Protein AF-A0A2V8YV73-F1 (afdb_monomer_lite)

Foldseek 3Di:
DEAAPQQKDKDKWKDQDQPPDFDPLAQANGDAARIWMKIWIAHNVNPDTLGIYTFAHHYHWTWAEWDAENQQKIKTKWKALHQPGDFDPEPAGFPHVVQAIWIKIFIAGNSNNDTPGIYTWAGRHHWTWHYWDADNQRKIKTKTKYQHQCTDDDPDPDPGDPDVVDIDIDIDIDHDPDDPPPPPPPDDDDDDD

pLDDT: mean 85.78, std 18.84, range [30.05, 98.81]

Sequence (193 aa):
MAVDSSGNAYVTGQTIASNFPTTSGAFQSTSGGYYDAFVTKLNAAGNGLVYSTYLGGSDYDSGYGIAVDSFGNAYVVGTTSSSNFPSKQPLKSCTGAAGGPDVFVSNLNAQGSALLYSTCLGGTDENQGRGIAVNSLGEAYVTGFTFAGDFPLVNPIETGHGGEPDSDAFVAKIARWRTTNQQAYRSGHSSHR

Radius of gyration: 17.97 Å; chains: 1; bounding box: 37×69×44 Å

Structure (mmCIF, N/CA/C/O backbone):
data_AF-A0A2V8YV73-F1
#
_entry.id   AF-A0A2V8YV73-F1
#
loop_
_atom_site.group_PDB
_atom_site.id
_atom_site.type_symbol
_atom_site.label_atom_id
_atom_site.label_alt_id
_atom_site.label_comp_id
_atom_site.label_asym_id
_atom_site.label_entity_id
_atom_site.label_seq_id
_atom_site.pdbx_PDB_ins_code
_atom_site.Cartn_x
_atom_site.Cartn_y
_atom_site.Cartn_z
_atom_site.occupancy
_atom_site.B_iso_or_equiv
_atom_site.auth_seq_id
_atom_site.auth_comp_id
_atom_site.auth_asym_id
_atom_site.auth_atom_id
_atom_site.pdbx_PDB_model_num
ATOM 1 N N . MET A 1 1 ? -10.948 -1.367 -1.776 1.00 94.69 1 MET A N 1
ATOM 2 C CA . MET A 1 1 ? -11.494 -1.338 -0.398 1.00 94.69 1 MET A CA 1
ATOM 3 C C . MET A 1 1 ? -11.670 -2.762 0.108 1.00 94.69 1 MET A C 1
ATOM 5 O O . MET A 1 1 ? -11.779 -3.655 -0.723 1.00 94.69 1 MET A O 1
ATOM 9 N N . ALA A 1 2 ? -11.719 -2.960 1.425 1.00 98.12 2 ALA A N 1
ATOM 10 C CA . ALA A 1 2 ? -11.987 -4.240 2.089 1.00 98.12 2 ALA A CA 1
ATOM 11 C C . ALA A 1 2 ? -12.885 -4.036 3.324 1.00 98.12 2 ALA A C 1
ATOM 13 O O . ALA A 1 2 ? -13.068 -2.901 3.759 1.00 98.12 2 ALA A O 1
ATOM 14 N N . VAL A 1 3 ? -13.442 -5.111 3.889 1.00 98.31 3 VAL A N 1
ATOM 15 C CA . VAL A 1 3 ? -14.301 -5.067 5.088 1.00 98.31 3 VAL A CA 1
ATOM 16 C C . VAL A 1 3 ? -13.905 -6.201 6.038 1.00 98.31 3 VAL A C 1
AT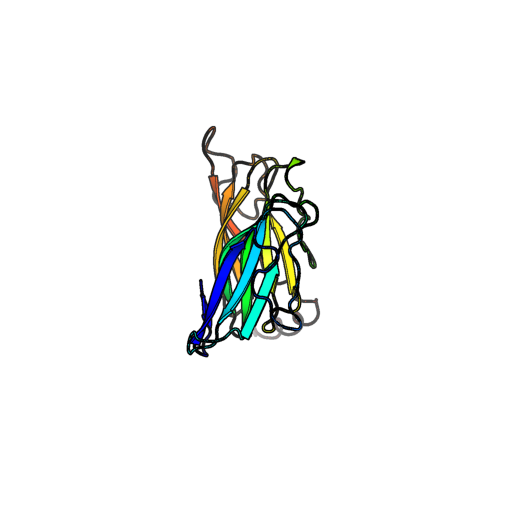OM 18 O O . VAL A 1 3 ? -13.691 -7.322 5.581 1.00 98.31 3 VAL A O 1
ATOM 21 N N . ASP A 1 4 ? -13.776 -5.914 7.339 1.00 97.94 4 ASP A N 1
ATOM 22 C CA . ASP A 1 4 ? -13.490 -6.933 8.363 1.00 97.94 4 ASP A CA 1
ATOM 23 C C . ASP A 1 4 ? -14.763 -7.637 8.878 1.00 97.94 4 ASP A C 1
ATOM 25 O O . ASP A 1 4 ? -15.889 -7.246 8.574 1.00 97.94 4 ASP A O 1
ATOM 29 N N . SER A 1 5 ? -14.604 -8.690 9.687 1.00 96.94 5 SER A N 1
ATOM 30 C CA . SER A 1 5 ? -15.735 -9.450 10.252 1.00 96.94 5 SER A CA 1
ATOM 31 C C . SER A 1 5 ? -16.614 -8.646 11.216 1.00 96.94 5 SER A C 1
ATOM 33 O O . SER A 1 5 ? -17.722 -9.074 11.530 1.00 96.94 5 SER A O 1
ATOM 35 N N . SER A 1 6 ? -16.124 -7.505 11.701 1.00 97.88 6 SER A N 1
ATOM 36 C CA . SER A 1 6 ? -16.873 -6.575 12.549 1.00 97.88 6 SER A CA 1
ATOM 37 C C . SER A 1 6 ? -17.604 -5.508 11.726 1.00 97.88 6 SER A C 1
ATOM 39 O O . SER A 1 6 ? -18.244 -4.632 12.302 1.00 97.88 6 SER A O 1
ATOM 41 N N . GLY A 1 7 ? -17.512 -5.565 10.393 1.00 98.25 7 GLY A N 1
ATOM 42 C CA . GLY A 1 7 ? -18.149 -4.634 9.467 1.00 98.25 7 GLY A CA 1
ATOM 43 C C . GLY A 1 7 ? -17.378 -3.333 9.244 1.00 98.25 7 GLY A C 1
ATOM 44 O O . GLY A 1 7 ? -17.887 -2.450 8.561 1.00 98.25 7 GLY A O 1
ATOM 45 N N . ASN A 1 8 ? -16.167 -3.179 9.787 1.00 98.75 8 ASN A N 1
ATOM 46 C CA . ASN A 1 8 ? -15.375 -1.971 9.562 1.00 98.75 8 ASN A CA 1
ATOM 47 C C . ASN A 1 8 ? -14.805 -1.971 8.142 1.00 98.75 8 ASN A C 1
ATOM 49 O O . ASN A 1 8 ? -14.223 -2.967 7.703 1.00 98.75 8 ASN A O 1
ATOM 53 N N . ALA A 1 9 ? -14.920 -0.842 7.446 1.00 98.69 9 ALA A N 1
ATOM 54 C CA . ALA A 1 9 ? -14.416 -0.692 6.086 1.00 98.69 9 ALA A CA 1
ATOM 55 C C . ALA A 1 9 ? -12.978 -0.163 6.079 1.00 98.69 9 ALA A C 1
ATOM 57 O O . ALA A 1 9 ? -12.639 0.756 6.817 1.00 98.69 9 ALA A O 1
ATOM 58 N N . TYR A 1 10 ? -12.150 -0.714 5.200 1.00 98.81 10 TYR A N 1
ATOM 59 C CA . TYR A 1 10 ? -10.764 -0.326 4.978 1.00 98.81 10 TYR A CA 1
ATOM 60 C C . TYR A 1 10 ? -10.612 0.235 3.565 1.00 98.81 10 TYR A C 1
ATOM 62 O O . TYR A 1 10 ? -10.970 -0.412 2.572 1.00 98.81 10 TYR A O 1
ATOM 70 N N . VAL A 1 11 ? -10.068 1.442 3.464 1.00 98.69 11 VAL A N 1
ATOM 71 C CA . VAL A 1 11 ? -9.917 2.186 2.213 1.00 98.69 11 VAL A CA 1
ATOM 72 C C . VAL A 1 11 ? -8.471 2.634 2.066 1.00 98.69 11 VAL A C 1
ATOM 74 O O . VAL A 1 11 ? -7.830 3.031 3.036 1.00 98.69 11 VAL A O 1
ATOM 77 N N . THR A 1 12 ? -7.975 2.560 0.836 1.00 98.75 12 THR A N 1
ATOM 78 C CA . THR A 1 12 ? -6.703 3.148 0.432 1.00 98.75 12 THR A CA 1
ATOM 79 C C . THR A 1 12 ? -6.908 3.962 -0.838 1.00 98.75 12 THR A C 1
ATOM 81 O O . THR A 1 12 ? -7.936 3.823 -1.509 1.00 98.75 12 THR A O 1
ATOM 84 N N . GLY A 1 13 ? -5.947 4.819 -1.136 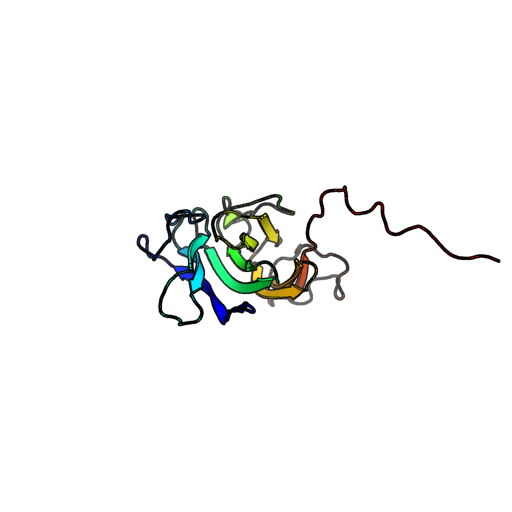1.00 98.38 13 GLY A N 1
ATOM 85 C CA . GLY A 1 13 ? -5.934 5.721 -2.273 1.00 98.38 13 GLY A CA 1
ATOM 86 C C . GLY A 1 13 ? -4.681 6.580 -2.203 1.00 98.38 13 GLY A C 1
ATOM 87 O O . GLY A 1 13 ? -3.707 6.189 -1.562 1.00 98.38 13 GLY A O 1
ATOM 88 N N . GLN A 1 14 ? -4.736 7.760 -2.812 1.00 97.94 14 GLN A N 1
ATOM 89 C CA . GLN A 1 14 ? -3.692 8.780 -2.731 1.00 97.94 14 GLN A CA 1
ATOM 90 C C . GLN A 1 14 ? -4.286 10.123 -2.307 1.00 97.94 14 GLN A C 1
ATOM 92 O O . GLN A 1 14 ? -5.467 10.388 -2.548 1.00 97.94 14 GLN A O 1
ATOM 97 N N . THR A 1 15 ? -3.470 10.984 -1.713 1.00 98.00 15 THR A N 1
ATOM 98 C CA . THR A 1 15 ? -3.848 12.348 -1.344 1.00 98.00 15 THR A CA 1
ATOM 99 C C . THR A 1 15 ? -2.670 13.304 -1.513 1.00 98.00 15 THR A C 1
ATOM 101 O O . THR A 1 15 ? -1.536 12.953 -1.211 1.00 98.00 15 THR A O 1
ATOM 104 N N . ILE A 1 16 ? -2.957 14.526 -1.969 1.00 96.69 16 ILE A N 1
ATOM 105 C CA . ILE A 1 16 ? -2.015 15.666 -1.967 1.00 96.69 16 ILE A CA 1
ATOM 106 C C . ILE A 1 16 ? -2.235 16.596 -0.770 1.00 96.69 16 ILE A C 1
ATOM 108 O O . ILE A 1 16 ? -1.519 17.575 -0.578 1.00 96.69 16 ILE A O 1
ATOM 112 N N . ALA A 1 17 ? -3.311 16.367 -0.015 1.00 96.00 17 ALA A N 1
ATOM 113 C CA . ALA A 1 17 ? -3.711 17.252 1.062 1.00 96.00 17 ALA A CA 1
ATOM 114 C C . ALA A 1 17 ? -2.784 17.047 2.259 1.00 96.00 17 ALA A C 1
ATOM 116 O O . ALA A 1 17 ? -2.738 15.948 2.801 1.00 96.00 17 ALA A O 1
ATOM 117 N N . SER A 1 18 ? -2.121 18.111 2.713 1.00 91.62 18 SER A N 1
ATOM 118 C CA . SER A 1 18 ? -1.309 18.108 3.941 1.00 91.62 18 SER A CA 1
ATOM 119 C C . SER A 1 18 ? -2.152 18.047 5.222 1.00 91.62 18 SER A C 1
ATOM 121 O O . SER A 1 18 ? -1.638 17.787 6.308 1.00 91.62 18 SER A O 1
ATOM 123 N N . ASN A 1 19 ? -3.461 18.271 5.098 1.00 93.12 19 ASN A N 1
ATOM 124 C CA . ASN A 1 19 ? -4.454 18.220 6.166 1.00 93.12 19 ASN A CA 1
ATOM 125 C C . ASN A 1 19 ? -5.461 17.069 5.982 1.00 93.12 19 ASN A C 1
ATOM 127 O O . ASN A 1 19 ? -6.597 17.169 6.454 1.00 93.12 19 ASN A O 1
ATOM 131 N N . PHE A 1 20 ? -5.078 15.994 5.286 1.00 97.00 20 PHE A N 1
ATOM 132 C CA . PHE A 1 20 ? -5.890 14.780 5.227 1.00 97.00 20 PHE A CA 1
ATOM 133 C C . PHE A 1 20 ? -6.207 14.283 6.652 1.00 97.00 20 PHE A C 1
ATOM 135 O O . PHE A 1 20 ? -5.329 14.329 7.519 1.00 97.00 20 PHE A O 1
ATOM 142 N N . PRO A 1 21 ? -7.437 13.811 6.935 1.00 97.69 21 PRO A N 1
ATOM 143 C CA . PRO A 1 21 ? -7.797 13.360 8.273 1.00 97.69 21 PRO A CA 1
ATOM 144 C C . PRO A 1 21 ? -6.908 12.206 8.749 1.00 97.69 21 PRO A C 1
ATOM 146 O O . PRO A 1 21 ? -6.925 11.117 8.173 1.00 97.69 21 PRO A O 1
ATOM 149 N N . THR A 1 22 ? -6.185 12.424 9.845 1.00 98.12 22 THR A N 1
ATOM 150 C CA . THR A 1 22 ? -5.426 11.392 10.564 1.00 98.12 22 THR A CA 1
ATOM 151 C C . THR A 1 22 ? -5.950 11.224 11.983 1.00 98.12 22 THR A C 1
ATOM 153 O O . THR A 1 22 ? -6.541 12.141 12.555 1.00 98.12 22 THR A O 1
ATOM 156 N N . THR A 1 23 ? -5.710 10.066 12.588 1.00 98.31 23 THR A N 1
ATOM 157 C CA . THR A 1 23 ? -6.066 9.798 13.990 1.00 98.31 23 THR A CA 1
ATOM 158 C C . THR A 1 23 ? -4.862 9.900 14.921 1.00 98.31 23 THR A C 1
ATOM 160 O O . THR A 1 23 ? -3.714 9.793 14.493 1.00 98.31 23 THR A O 1
ATOM 163 N N . SER A 1 24 ? -5.111 10.072 16.223 1.00 97.94 24 SER A N 1
ATOM 164 C CA . SER A 1 24 ? -4.045 9.992 17.230 1.00 97.94 24 SER A CA 1
ATOM 165 C C . SER A 1 24 ? -3.354 8.626 17.171 1.00 97.94 24 SER A C 1
ATOM 167 O O . SER A 1 24 ? -4.026 7.598 17.079 1.00 97.94 24 SER A O 1
ATOM 169 N N . GLY A 1 25 ? -2.020 8.616 17.201 1.00 97.06 25 GLY A N 1
ATOM 170 C CA . GLY A 1 25 ? -1.222 7.392 17.084 1.00 97.06 25 GLY A CA 1
ATOM 171 C C . GLY A 1 25 ? -1.142 6.803 15.672 1.00 97.06 25 GLY A C 1
ATOM 172 O O . GLY A 1 25 ? -0.697 5.666 15.538 1.00 97.06 25 GLY A O 1
ATOM 173 N N . ALA A 1 26 ? -1.564 7.540 14.637 1.00 98.31 26 ALA A N 1
ATOM 174 C CA . ALA A 1 26 ? -1.360 7.151 13.243 1.00 98.31 26 ALA A CA 1
ATOM 175 C C . ALA A 1 26 ? 0.123 6.886 12.940 1.00 98.31 26 ALA A C 1
ATOM 177 O O . ALA A 1 26 ? 1.000 7.569 13.470 1.00 98.31 26 ALA A O 1
ATOM 178 N N . PHE A 1 27 ? 0.387 5.919 12.059 1.00 98.56 27 PHE A N 1
ATOM 179 C CA . PHE A 1 27 ? 1.738 5.571 11.621 1.00 98.56 27 PHE A CA 1
ATOM 180 C C . PHE A 1 27 ? 2.493 6.776 11.035 1.00 98.56 27 PHE A C 1
ATOM 182 O O . PHE A 1 27 ? 3.642 7.025 11.395 1.00 98.56 27 PHE A O 1
ATOM 189 N N . GLN A 1 28 ? 1.827 7.547 10.177 1.00 98.44 28 GLN A N 1
ATOM 190 C CA . GLN A 1 28 ? 2.284 8.838 9.674 1.00 98.44 28 GLN A CA 1
ATOM 191 C C . GLN A 1 28 ? 1.143 9.849 9.811 1.00 98.44 28 GLN A C 1
ATOM 193 O O . GLN A 1 28 ? 0.070 9.690 9.224 1.00 98.44 28 GLN A O 1
ATOM 198 N N . SER A 1 29 ? 1.375 10.897 10.605 1.00 97.38 29 SER A N 1
ATOM 199 C CA . SER A 1 29 ? 0.413 11.984 10.839 1.00 97.38 29 SER A CA 1
ATOM 200 C C . SER A 1 29 ? 0.579 13.171 9.885 1.00 97.38 29 SER A C 1
ATOM 202 O O . SER A 1 29 ? -0.231 14.091 9.897 1.00 97.38 29 SER A O 1
ATOM 204 N N . THR A 1 30 ? 1.642 13.177 9.086 1.00 96.75 30 THR A N 1
ATOM 205 C CA . THR A 1 30 ? 1.962 14.213 8.097 1.00 96.75 30 THR A CA 1
ATOM 206 C C . THR A 1 30 ? 2.352 13.538 6.794 1.00 96.75 30 THR A C 1
ATOM 208 O O . THR A 1 30 ? 2.992 12.485 6.843 1.00 96.75 30 THR A O 1
ATOM 211 N N . SER A 1 31 ? 2.009 14.149 5.660 1.00 96.38 31 SER A N 1
ATOM 212 C CA . SER A 1 31 ? 2.452 13.664 4.353 1.00 96.38 31 SER A CA 1
ATOM 213 C C . SER A 1 31 ? 3.977 13.735 4.228 1.00 96.38 31 SER A C 1
ATOM 215 O O . SER A 1 31 ? 4.604 14.667 4.744 1.00 96.38 31 SER A O 1
ATOM 217 N N . GLY A 1 32 ? 4.570 12.748 3.564 1.00 93.00 32 GLY A N 1
ATOM 218 C CA . GLY A 1 32 ? 5.998 12.667 3.286 1.00 93.00 32 GLY A CA 1
ATOM 219 C C . GLY A 1 32 ? 6.409 13.381 1.998 1.00 93.00 32 GLY A C 1
ATOM 220 O O . GLY A 1 32 ? 7.536 13.879 1.937 1.00 93.00 32 GLY A O 1
ATOM 221 N N . GLY A 1 33 ? 5.514 13.451 1.004 1.00 93.31 33 GLY A N 1
ATOM 222 C CA . GLY A 1 33 ? 5.843 13.874 -0.359 1.00 93.31 33 GLY A CA 1
ATOM 223 C C . GLY A 1 33 ? 4.728 14.640 -1.075 1.00 93.31 33 GLY A C 1
ATOM 224 O O . GLY A 1 33 ? 3.875 15.275 -0.450 1.00 93.31 33 GLY A O 1
ATOM 225 N N . TYR A 1 34 ? 4.773 14.628 -2.413 1.00 93.44 34 TYR A N 1
ATOM 226 C CA . TYR A 1 34 ? 3.791 15.315 -3.266 1.00 93.44 34 TYR A CA 1
ATOM 227 C C . TYR A 1 34 ? 2.425 14.626 -3.247 1.00 93.44 34 TYR A C 1
ATOM 229 O O . TYR A 1 34 ? 1.394 15.299 -3.214 1.00 93.44 34 TYR A O 1
ATOM 237 N N . TYR A 1 35 ? 2.434 13.295 -3.295 1.00 95.31 35 TYR A N 1
ATOM 238 C CA . TYR A 1 35 ? 1.263 12.440 -3.177 1.00 95.31 35 TYR A CA 1
ATOM 239 C C . TYR A 1 35 ? 1.628 11.328 -2.215 1.00 95.31 35 TYR A C 1
ATOM 241 O O . TYR A 1 35 ? 2.572 10.597 -2.477 1.00 95.31 35 TYR A O 1
ATOM 249 N N . ASP A 1 36 ? 0.850 11.165 -1.158 1.00 98.19 36 ASP A N 1
ATOM 250 C CA . ASP A 1 36 ? 1.014 10.035 -0.257 1.00 98.19 36 ASP A CA 1
ATOM 251 C C . ASP A 1 36 ? -0.142 9.067 -0.454 1.00 98.19 36 ASP A C 1
ATOM 253 O O . ASP A 1 36 ? -1.304 9.483 -0.596 1.00 98.19 36 ASP A O 1
ATOM 257 N N . ALA A 1 37 ? 0.144 7.767 -0.365 1.00 98.56 37 ALA A N 1
ATOM 258 C CA . ALA A 1 37 ? -0.931 6.819 -0.170 1.00 98.56 37 ALA A CA 1
ATOM 259 C C . ALA A 1 37 ? -1.570 7.077 1.202 1.00 98.56 37 ALA A C 1
ATOM 261 O O . ALA A 1 37 ? -0.942 7.605 2.120 1.00 98.56 37 ALA A O 1
ATOM 262 N N . PHE A 1 38 ? -2.828 6.692 1.375 1.00 98.75 38 PHE A N 1
ATOM 263 C CA . PHE A 1 38 ? -3.453 6.697 2.698 1.00 98.75 38 PHE A CA 1
ATOM 264 C C . PHE A 1 38 ? -4.046 5.337 3.029 1.00 98.75 38 PHE A C 1
ATOM 266 O O . PHE A 1 38 ? -4.362 4.538 2.144 1.00 98.75 38 PHE A O 1
ATOM 273 N N . VAL A 1 39 ? -4.232 5.085 4.322 1.00 98.81 39 VAL A N 1
ATOM 274 C CA . VAL A 1 39 ? -4.976 3.933 4.829 1.00 98.81 39 VAL A CA 1
ATOM 275 C C . VAL A 1 39 ? -5.964 4.420 5.871 1.00 98.81 39 VAL A C 1
ATOM 277 O O . VAL A 1 39 ? -5.577 4.948 6.913 1.00 98.81 39 VAL A O 1
ATOM 280 N N . THR A 1 40 ? -7.246 4.208 5.604 1.00 98.81 40 THR A N 1
ATOM 281 C CA . THR A 1 40 ? -8.335 4.606 6.491 1.00 98.81 40 THR A CA 1
ATOM 282 C C . THR A 1 40 ? -9.165 3.390 6.865 1.00 98.81 40 THR A C 1
ATOM 284 O O . THR A 1 40 ? -9.623 2.657 5.989 1.00 98.81 40 THR A O 1
ATOM 287 N N . LYS A 1 41 ? -9.403 3.211 8.165 1.00 98.75 41 LYS A N 1
ATOM 288 C CA . LYS A 1 41 ? -10.393 2.280 8.702 1.00 98.75 41 LYS A CA 1
ATOM 289 C C . LYS A 1 41 ? -11.590 3.069 9.227 1.00 98.75 41 LYS A C 1
ATOM 291 O O . LYS A 1 41 ? -11.452 3.839 10.175 1.00 98.75 41 LYS A O 1
ATOM 296 N N . LEU A 1 42 ? -12.759 2.863 8.636 1.00 98.81 42 LEU A N 1
ATOM 297 C CA . LEU A 1 42 ? -14.043 3.410 9.075 1.00 98.81 42 LEU A CA 1
ATOM 298 C C . LEU A 1 42 ? -14.750 2.416 9.992 1.00 98.81 42 LEU A C 1
ATOM 300 O O . LEU A 1 42 ? -14.658 1.206 9.787 1.00 98.81 42 LEU A O 1
ATOM 304 N N . ASN A 1 43 ? -15.478 2.921 10.985 1.00 98.56 43 ASN A N 1
ATOM 305 C CA . ASN A 1 43 ? -16.325 2.081 11.825 1.00 98.56 43 ASN A CA 1
ATOM 306 C C . ASN A 1 43 ? -17.462 1.445 11.000 1.00 98.56 43 ASN A C 1
ATOM 308 O O . ASN A 1 43 ? -17.792 1.915 9.912 1.00 98.56 43 ASN A O 1
ATOM 312 N N . ALA A 1 44 ? -18.090 0.392 11.524 1.00 98.31 44 ALA A N 1
ATOM 313 C CA . ALA A 1 44 ? -19.171 -0.314 10.824 1.00 98.31 44 ALA A CA 1
ATOM 314 C C . ALA A 1 44 ? -20.393 0.562 10.483 1.00 98.31 4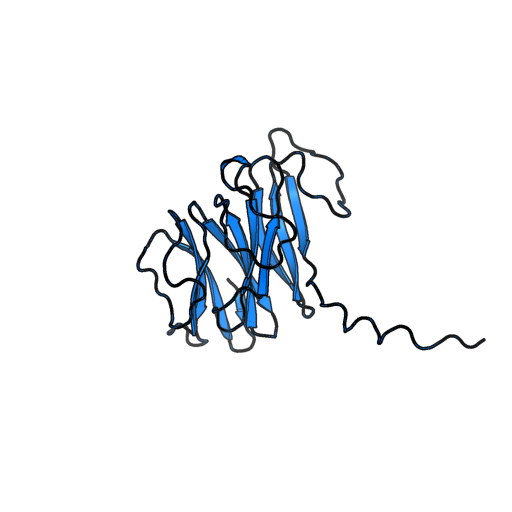4 ALA A C 1
ATOM 316 O O . ALA A 1 44 ? -21.127 0.269 9.544 1.00 98.31 44 ALA A O 1
ATOM 317 N N . ALA A 1 45 ? -20.603 1.653 11.223 1.00 98.31 45 ALA A N 1
ATOM 318 C CA . ALA A 1 45 ? -21.653 2.626 10.934 1.00 98.31 45 ALA A CA 1
ATOM 319 C C . ALA A 1 45 ? -21.289 3.595 9.789 1.00 98.31 45 ALA A C 1
ATOM 321 O O . ALA A 1 45 ? -22.137 4.373 9.360 1.00 98.31 45 ALA A O 1
ATOM 322 N N . GLY A 1 46 ? -20.036 3.590 9.318 1.00 97.06 46 GLY A N 1
ATOM 323 C CA . GLY A 1 46 ? -19.531 4.474 8.267 1.00 97.06 46 GLY A CA 1
ATOM 324 C C . GLY A 1 46 ? -19.447 5.952 8.659 1.00 97.06 46 GLY A C 1
ATOM 325 O O . GLY A 1 46 ? -19.255 6.797 7.791 1.00 97.06 46 GLY A O 1
ATOM 326 N N . ASN A 1 47 ? -19.599 6.288 9.943 1.00 97.50 47 ASN A N 1
ATOM 327 C CA . ASN A 1 47 ? -19.722 7.669 10.423 1.00 97.50 47 ASN A CA 1
ATOM 328 C C . ASN A 1 47 ? -18.534 8.145 11.273 1.00 97.50 47 ASN A C 1
ATOM 330 O O . ASN A 1 47 ? -18.562 9.256 11.801 1.00 97.50 47 ASN A O 1
ATOM 334 N N . GLY A 1 48 ? -17.495 7.322 11.418 1.00 97.88 48 GLY A N 1
ATOM 335 C CA . GLY A 1 48 ? -16.315 7.667 12.201 1.00 97.88 48 GLY A CA 1
ATOM 336 C C . GLY A 1 48 ? -15.074 6.890 11.786 1.00 97.88 48 GLY A C 1
ATOM 337 O O . GLY A 1 48 ? -15.157 5.745 11.337 1.00 97.88 48 GLY A O 1
ATOM 338 N N . LEU A 1 49 ? -13.915 7.521 11.961 1.00 98.50 49 LEU A N 1
ATOM 339 C CA . LEU A 1 49 ? -12.611 6.895 11.767 1.00 98.50 49 LEU A CA 1
ATOM 340 C C . LEU A 1 49 ? -12.285 6.021 12.982 1.00 98.50 49 LEU A C 1
ATOM 342 O O . LEU A 1 49 ? -12.297 6.500 14.114 1.00 98.50 49 LEU A O 1
ATOM 346 N N . VAL A 1 50 ? -11.961 4.753 12.740 1.00 98.56 50 VAL A N 1
ATOM 347 C CA . VAL A 1 50 ? -11.265 3.907 13.720 1.00 98.56 50 VAL A CA 1
ATOM 348 C C . VAL A 1 50 ? -9.783 4.269 13.715 1.00 98.56 50 VAL A C 1
ATOM 350 O O . VAL A 1 50 ? -9.209 4.511 14.771 1.00 98.56 50 VAL A O 1
ATOM 353 N N . TYR A 1 51 ? -9.183 4.356 12.524 1.00 98.75 51 TYR A N 1
ATOM 354 C CA . TYR A 1 51 ? -7.881 4.986 12.319 1.00 98.75 51 TYR A CA 1
ATOM 355 C C . TYR A 1 51 ? -7.780 5.590 10.914 1.00 98.75 51 TYR A C 1
ATOM 357 O O . TYR A 1 51 ? -8.495 5.183 9.995 1.00 98.75 51 TYR A O 1
ATOM 365 N N . SER A 1 52 ? -6.870 6.544 10.733 1.00 98.75 52 SER A N 1
ATOM 366 C CA . SER A 1 52 ? -6.481 7.057 9.419 1.00 98.75 52 SER A CA 1
ATOM 367 C C . SER A 1 52 ? -5.037 7.552 9.446 1.00 98.75 52 SER A C 1
ATOM 369 O O . SER A 1 52 ? -4.632 8.202 10.412 1.00 98.75 52 SER A O 1
ATOM 371 N N . THR A 1 53 ? -4.265 7.220 8.414 1.00 98.81 53 THR A N 1
ATOM 372 C CA . THR A 1 53 ? -2.826 7.503 8.322 1.00 98.81 53 THR A CA 1
ATOM 373 C C . THR A 1 53 ? -2.407 7.753 6.880 1.00 98.81 53 THR A C 1
ATOM 375 O O . THR A 1 53 ? -2.977 7.158 5.960 1.00 98.81 53 THR A O 1
ATOM 378 N N . TYR A 1 54 ? -1.373 8.572 6.698 1.00 98.81 54 TYR A N 1
ATOM 379 C CA . TYR A 1 54 ? -0.594 8.565 5.462 1.00 98.81 54 TYR A CA 1
ATOM 380 C C . TYR A 1 54 ? 0.278 7.302 5.387 1.00 98.81 54 TYR A C 1
ATOM 382 O O . TYR A 1 54 ? 0.479 6.600 6.389 1.00 98.81 54 TYR A O 1
ATOM 390 N N . LEU A 1 55 ? 0.746 7.004 4.182 1.00 98.62 55 LEU A N 1
ATOM 391 C CA . LEU A 1 55 ? 1.699 5.960 3.850 1.00 98.62 55 LEU A CA 1
ATOM 392 C C . LEU A 1 55 ? 2.491 6.409 2.612 1.00 98.62 55 LEU A C 1
ATOM 394 O O . LEU A 1 55 ? 2.070 6.174 1.482 1.00 98.62 55 LEU A O 1
ATOM 398 N N . GLY A 1 56 ? 3.629 7.058 2.824 1.00 98.00 56 GLY A N 1
ATOM 399 C CA . GLY A 1 56 ? 4.435 7.604 1.733 1.00 98.00 56 GLY A CA 1
ATOM 400 C C . GLY A 1 56 ? 5.833 8.039 2.163 1.00 98.00 56 GLY A C 1
ATOM 401 O O . GLY A 1 56 ? 6.139 8.144 3.357 1.00 98.00 56 GLY A O 1
ATOM 402 N N . GLY A 1 57 ? 6.698 8.209 1.168 1.00 97.50 57 GLY A N 1
ATOM 403 C CA . GLY A 1 57 ? 8.024 8.8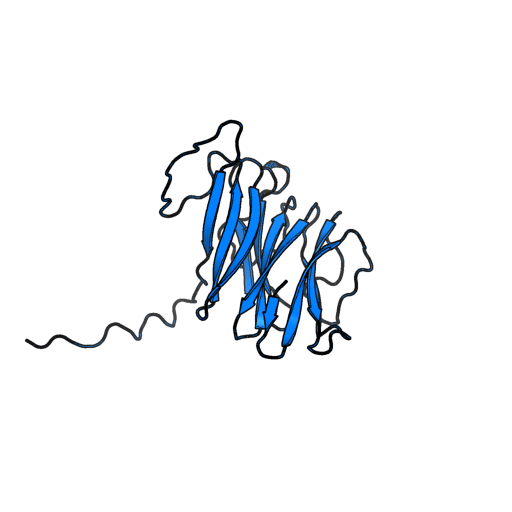07 1.256 1.00 97.50 57 GLY A CA 1
ATOM 404 C C . GLY A 1 57 ? 8.025 10.213 0.656 1.00 97.50 57 GLY A C 1
ATOM 405 O O . GLY A 1 57 ? 7.046 10.929 0.773 1.00 97.50 57 GLY A O 1
ATOM 406 N N . SER A 1 58 ? 9.140 10.649 0.072 1.00 96.19 58 SER A N 1
ATOM 407 C CA . SER A 1 58 ? 9.346 12.037 -0.368 1.00 96.19 58 SER A CA 1
ATOM 408 C C . SER A 1 58 ? 8.750 12.396 -1.731 1.00 96.19 58 SER A C 1
ATOM 410 O O . SER A 1 58 ? 8.847 13.555 -2.131 1.00 96.19 58 SER A O 1
ATOM 412 N N . ASP A 1 59 ? 8.209 11.431 -2.468 1.00 96.19 59 ASP A N 1
ATOM 413 C CA . ASP A 1 59 ? 7.773 11.591 -3.858 1.00 96.19 59 ASP A CA 1
ATOM 414 C C . ASP A 1 59 ? 6.327 11.088 -4.065 1.00 96.19 59 ASP A C 1
ATOM 416 O O . ASP A 1 59 ? 5.521 11.165 -3.142 1.00 96.19 59 ASP A O 1
ATOM 420 N N . TYR A 1 60 ? 5.953 10.660 -5.275 1.00 96.81 60 TYR A N 1
ATOM 421 C CA . TYR A 1 60 ? 4.615 10.139 -5.580 1.00 96.81 60 TYR A CA 1
ATOM 422 C C . TYR A 1 60 ? 4.398 8.720 -5.035 1.00 96.81 60 TYR A C 1
ATOM 424 O O . TYR A 1 60 ? 5.076 7.781 -5.449 1.00 96.81 60 TYR A O 1
ATOM 432 N N . ASP A 1 61 ? 3.388 8.551 -4.184 1.00 97.94 61 ASP A N 1
ATOM 433 C CA . ASP A 1 61 ? 2.967 7.273 -3.616 1.00 97.94 61 ASP A CA 1
ATOM 434 C C . ASP A 1 61 ? 1.448 7.088 -3.728 1.00 97.94 61 ASP A C 1
ATOM 436 O O . ASP A 1 61 ? 0.652 7.942 -3.329 1.00 97.94 61 ASP A O 1
ATOM 440 N N . SER A 1 62 ? 1.026 5.939 -4.257 1.00 98.19 62 SER A N 1
ATOM 441 C CA . SER A 1 62 ? -0.381 5.675 -4.578 1.00 98.19 62 SER A CA 1
ATOM 442 C C . SER A 1 62 ? -0.803 4.289 -4.121 1.00 98.19 62 SER A C 1
ATOM 444 O O . SER A 1 62 ? -0.298 3.293 -4.629 1.00 98.19 62 SER A O 1
ATOM 446 N N . GLY A 1 63 ? -1.772 4.202 -3.206 1.00 98.44 63 GLY A N 1
ATOM 447 C CA . GLY A 1 63 ? -2.404 2.937 -2.828 1.00 98.44 63 GLY A CA 1
ATOM 448 C C . GLY A 1 63 ? -3.512 2.547 -3.808 1.00 98.44 63 GLY A C 1
ATOM 449 O O . GLY A 1 63 ? -4.427 3.334 -4.049 1.00 98.44 63 GLY A O 1
ATOM 450 N N . TYR A 1 64 ? -3.464 1.327 -4.350 1.00 98.44 64 TYR A N 1
ATOM 451 C CA . TYR A 1 64 ? -4.438 0.839 -5.340 1.00 98.44 64 TYR A CA 1
ATOM 452 C C . TYR A 1 64 ? -5.271 -0.346 -4.844 1.00 98.44 64 TYR A C 1
ATOM 454 O O . TYR A 1 64 ? -6.462 -0.436 -5.146 1.00 98.44 64 TYR A O 1
ATOM 462 N N . GLY A 1 65 ? -4.677 -1.235 -4.047 1.00 98.56 65 GLY A N 1
ATOM 463 C CA . GLY A 1 65 ? -5.350 -2.411 -3.503 1.00 98.56 65 GLY A CA 1
ATOM 464 C C . GLY A 1 65 ? -5.209 -2.486 -1.990 1.00 98.56 65 GLY A C 1
ATOM 465 O O . GLY A 1 65 ? -4.173 -2.132 -1.434 1.00 98.56 65 GLY A O 1
ATOM 466 N N . ILE A 1 66 ? -6.254 -2.968 -1.318 1.00 98.81 66 ILE A N 1
ATOM 467 C CA . ILE A 1 66 ? -6.231 -3.212 0.125 1.00 98.81 66 ILE A CA 1
ATOM 468 C C . ILE A 1 66 ? -6.980 -4.498 0.470 1.00 98.81 66 ILE A C 1
ATOM 470 O O . ILE A 1 66 ? -8.080 -4.722 -0.035 1.00 98.81 66 ILE A O 1
ATOM 474 N N . ALA A 1 67 ? -6.395 -5.307 1.348 1.00 98.56 67 ALA A N 1
ATOM 475 C CA . ALA A 1 67 ? -6.992 -6.491 1.954 1.00 98.56 67 ALA A CA 1
ATOM 476 C C . ALA A 1 67 ? -6.800 -6.456 3.478 1.00 98.56 67 ALA A C 1
ATOM 478 O O . ALA A 1 67 ? -5.949 -5.728 3.987 1.00 98.56 67 ALA A O 1
ATOM 479 N N . VAL A 1 68 ? -7.590 -7.234 4.216 1.00 98.31 68 VAL A N 1
ATOM 480 C CA . VAL A 1 68 ? -7.540 -7.284 5.684 1.00 98.31 68 VAL A CA 1
ATOM 481 C C . VAL A 1 68 ? -7.512 -8.732 6.162 1.00 98.31 68 VAL A C 1
ATOM 483 O O . VAL A 1 68 ? -8.213 -9.579 5.609 1.00 98.31 68 VAL A O 1
ATOM 486 N N . ASP A 1 69 ? -6.677 -9.029 7.160 1.00 96.75 69 ASP A N 1
ATOM 487 C CA . ASP A 1 69 ? -6.619 -10.360 7.773 1.00 96.75 69 ASP A CA 1
ATOM 488 C C . ASP A 1 69 ? -7.583 -10.505 8.966 1.00 96.75 69 ASP A C 1
ATOM 490 O O . ASP A 1 69 ? -8.204 -9.547 9.427 1.00 96.75 69 ASP A O 1
ATOM 494 N N . SER A 1 70 ? -7.695 -11.719 9.513 1.00 95.56 70 SER A N 1
ATOM 495 C CA . SER A 1 70 ? -8.559 -12.005 10.670 1.00 95.56 70 SER A CA 1
ATOM 496 C C . SER A 1 70 ? -8.126 -11.318 11.971 1.00 95.56 70 SER A C 1
ATOM 498 O O . SER A 1 70 ? -8.875 -11.335 12.943 1.00 95.56 70 SER A O 1
ATOM 500 N N . PHE A 1 71 ? -6.920 -10.747 12.019 1.00 95.38 71 PHE A N 1
ATOM 501 C CA . PHE A 1 71 ? -6.431 -9.959 13.150 1.00 95.38 71 PHE A CA 1
ATOM 502 C C . PHE A 1 71 ? -6.709 -8.459 12.964 1.00 95.38 71 PHE A C 1
ATOM 504 O O . PHE A 1 71 ? -6.409 -7.671 13.857 1.00 95.38 71 PHE A O 1
ATOM 511 N N . GLY A 1 72 ? -7.288 -8.061 11.826 1.00 97.00 72 GLY A N 1
ATOM 512 C CA . GLY A 1 72 ? -7.585 -6.675 11.484 1.00 97.00 72 GLY A CA 1
ATOM 513 C C . GLY A 1 72 ? -6.399 -5.905 10.904 1.00 97.00 72 GLY A C 1
ATOM 514 O O . GLY A 1 72 ? -6.500 -4.684 10.774 1.00 97.00 72 GLY A O 1
ATOM 515 N N . ASN A 1 73 ? -5.296 -6.577 10.560 1.00 97.69 73 ASN A N 1
ATOM 516 C CA . ASN A 1 73 ? -4.146 -5.937 9.926 1.00 97.69 73 ASN A CA 1
ATOM 517 C C . ASN A 1 73 ? -4.459 -5.616 8.462 1.00 97.69 73 ASN A C 1
ATOM 519 O O . ASN A 1 73 ? -5.035 -6.445 7.752 1.00 97.69 73 ASN A O 1
ATOM 523 N N . ALA A 1 74 ? -4.060 -4.428 8.012 1.00 98.44 74 ALA A N 1
ATOM 524 C CA . ALA A 1 74 ? -4.326 -3.948 6.663 1.00 98.44 74 ALA A CA 1
ATOM 525 C C . ALA A 1 74 ? -3.123 -4.182 5.750 1.00 98.44 74 ALA A C 1
ATOM 527 O O . ALA A 1 74 ? -2.029 -3.688 6.010 1.00 98.44 74 ALA A O 1
ATOM 528 N N . TYR A 1 75 ? -3.356 -4.886 4.651 1.00 98.44 75 TYR A N 1
ATOM 529 C CA . TYR A 1 75 ? -2.388 -5.158 3.601 1.00 98.44 75 TYR A CA 1
ATOM 530 C C . TYR A 1 75 ? -2.675 -4.250 2.419 1.00 98.44 75 TYR A C 1
ATOM 532 O O . TYR A 1 75 ? -3.751 -4.339 1.837 1.00 98.44 75 TYR A O 1
ATOM 540 N N . VAL A 1 76 ? -1.726 -3.398 2.062 1.00 98.62 76 VAL A N 1
ATOM 541 C CA . VAL A 1 76 ? -1.867 -2.393 1.012 1.00 98.62 76 VAL A CA 1
ATOM 542 C C . VAL A 1 76 ? -0.857 -2.680 -0.079 1.00 98.62 76 VAL A C 1
ATOM 544 O O . VAL A 1 76 ? 0.318 -2.901 0.212 1.00 98.62 76 VAL A O 1
ATOM 547 N N . VAL A 1 77 ? -1.323 -2.660 -1.321 1.00 98.19 77 VAL A N 1
ATOM 548 C CA . VAL A 1 77 ? -0.471 -2.640 -2.505 1.00 98.19 77 VAL A CA 1
ATOM 549 C C . VAL A 1 77 ? -0.658 -1.322 -3.237 1.00 98.19 77 VAL A C 1
ATOM 551 O O . VAL A 1 77 ? -1.774 -0.796 -3.334 1.00 98.19 77 VAL A O 1
ATOM 554 N N . GLY A 1 78 ? 0.433 -0.818 -3.788 1.00 97.94 78 GLY A N 1
ATOM 555 C CA . GLY A 1 78 ? 0.410 0.361 -4.622 1.00 97.94 78 GLY A CA 1
ATOM 556 C C . GLY A 1 78 ? 1.696 0.548 -5.400 1.00 97.94 78 GLY A C 1
ATOM 557 O O . GLY A 1 78 ? 2.476 -0.391 -5.559 1.00 97.94 78 GLY A O 1
ATOM 558 N N . THR A 1 79 ? 1.905 1.773 -5.857 1.00 96.69 79 THR A N 1
ATOM 559 C CA . THR A 1 79 ? 3.116 2.200 -6.553 1.00 96.69 79 THR A CA 1
ATOM 560 C C . THR A 1 79 ? 3.802 3.302 -5.758 1.00 96.69 79 THR A C 1
ATOM 562 O O . THR A 1 79 ? 3.125 4.126 -5.143 1.00 96.69 79 THR A O 1
ATOM 565 N N . THR A 1 80 ? 5.133 3.297 -5.758 1.00 96.94 80 THR A N 1
ATOM 566 C CA . THR A 1 80 ? 5.968 4.305 -5.108 1.00 96.94 80 THR A CA 1
ATOM 567 C C . THR A 1 80 ? 7.076 4.784 -6.039 1.00 96.94 80 THR A C 1
ATOM 569 O O . THR A 1 80 ? 7.829 3.993 -6.604 1.00 96.94 80 THR A O 1
ATOM 572 N N . SER A 1 81 ? 7.199 6.099 -6.179 1.00 95.94 81 SER A N 1
ATOM 573 C CA . SER A 1 81 ? 8.368 6.771 -6.754 1.00 95.94 81 SER A CA 1
ATOM 574 C C . SER A 1 81 ? 9.361 7.217 -5.672 1.00 95.94 81 SER A C 1
ATOM 576 O O . SER A 1 81 ? 10.415 7.770 -5.983 1.00 95.94 81 SER A O 1
ATOM 578 N N . SER A 1 82 ? 9.070 6.936 -4.402 1.00 96.25 82 SER A N 1
ATOM 579 C CA . SER A 1 82 ? 9.864 7.343 -3.247 1.00 96.25 82 SER A CA 1
ATOM 580 C C . SER A 1 82 ? 10.984 6.341 -2.941 1.00 96.25 82 SER A C 1
ATOM 582 O O . SER A 1 82 ? 10.743 5.213 -2.514 1.00 96.25 82 SER A O 1
ATOM 584 N N . SER A 1 83 ? 12.246 6.766 -3.047 1.00 93.88 83 SER A N 1
ATOM 585 C CA . SER A 1 83 ? 13.399 5.944 -2.623 1.00 93.88 83 SER A CA 1
ATOM 586 C C . SER A 1 83 ? 13.476 5.751 -1.101 1.00 93.88 83 SER A C 1
ATOM 588 O O . SER A 1 83 ? 14.107 4.819 -0.604 1.00 93.88 83 SER A O 1
ATOM 590 N N . ASN A 1 84 ? 12.806 6.619 -0.342 1.00 95.44 84 ASN A N 1
ATOM 591 C CA . ASN A 1 84 ? 12.675 6.566 1.111 1.00 95.44 84 ASN A CA 1
ATOM 592 C C . ASN A 1 84 ? 11.284 6.084 1.568 1.00 95.44 84 ASN A C 1
ATOM 594 O O . ASN A 1 84 ? 10.884 6.392 2.694 1.00 95.44 84 ASN A O 1
ATOM 598 N N . PHE A 1 85 ? 10.541 5.361 0.720 1.00 97.38 85 PHE A N 1
ATOM 599 C CA . PHE A 1 85 ? 9.238 4.814 1.099 1.00 97.38 85 PHE A CA 1
ATOM 600 C C . PHE A 1 85 ? 9.332 4.009 2.415 1.00 97.38 85 PHE A C 1
ATOM 602 O O . PHE A 1 85 ? 10.298 3.254 2.606 1.00 97.38 85 PHE A O 1
ATOM 609 N N . PRO A 1 86 ? 8.356 4.132 3.338 1.00 97.31 86 PRO A N 1
ATOM 610 C CA . PRO A 1 86 ? 8.396 3.452 4.626 1.00 97.31 86 PRO A CA 1
ATOM 611 C C . PRO A 1 86 ? 8.593 1.939 4.494 1.00 97.31 86 PRO A C 1
ATOM 613 O O . PRO A 1 86 ? 7.732 1.233 3.972 1.00 97.31 86 PRO A O 1
ATOM 616 N N . SER A 1 87 ? 9.708 1.418 5.013 1.00 93.06 87 SER A N 1
ATOM 617 C CA . SER A 1 87 ? 10.065 -0.003 4.921 1.00 93.06 87 SER A CA 1
ATOM 618 C C . SER A 1 87 ? 10.164 -0.670 6.295 1.00 93.06 87 SER A C 1
ATOM 620 O O . SER A 1 87 ? 10.497 -0.051 7.309 1.00 93.06 87 SER A O 1
ATOM 622 N N . LYS A 1 88 ? 9.858 -1.971 6.345 1.00 93.88 88 LYS A N 1
ATOM 623 C CA . LYS A 1 88 ? 9.996 -2.790 7.554 1.00 93.88 88 LYS A CA 1
ATOM 624 C C . LYS A 1 88 ? 10.284 -4.229 7.159 1.00 93.88 88 LYS A C 1
ATOM 626 O O . LYS A 1 88 ? 9.403 -4.908 6.647 1.00 93.88 88 LYS A O 1
ATOM 631 N N . GLN A 1 89 ? 11.502 -4.690 7.454 1.00 88.38 89 GLN A N 1
ATOM 632 C CA . GLN A 1 89 ? 11.985 -6.022 7.058 1.00 88.38 89 GLN A CA 1
ATOM 633 C C . GLN A 1 89 ? 11.773 -6.304 5.551 1.00 88.38 89 GLN A C 1
ATOM 635 O O . GLN A 1 89 ? 11.183 -7.330 5.210 1.00 88.38 89 GLN A O 1
ATOM 640 N N . PRO A 1 90 ? 12.198 -5.391 4.654 1.00 86.44 90 PRO A N 1
ATOM 641 C CA . PRO A 1 90 ? 11.920 -5.518 3.227 1.00 86.44 90 PRO A CA 1
ATOM 642 C C . PRO A 1 90 ? 12.662 -6.707 2.602 1.00 86.44 90 PRO A C 1
ATOM 644 O O . PRO A 1 90 ? 13.768 -7.048 3.022 1.00 86.44 90 PRO A O 1
ATOM 647 N N . LEU A 1 91 ? 12.074 -7.295 1.556 1.00 82.31 91 LEU A N 1
ATOM 648 C CA . LEU A 1 91 ? 12.781 -8.202 0.640 1.00 82.31 91 LEU A CA 1
ATOM 649 C C . LEU A 1 91 ? 13.688 -7.410 -0.312 1.00 82.31 91 LEU A C 1
ATOM 651 O O . LEU A 1 91 ? 14.802 -7.834 -0.600 1.00 82.31 91 LEU A O 1
ATOM 655 N N . LYS A 1 92 ? 13.205 -6.248 -0.766 1.00 84.75 92 LYS A N 1
ATOM 656 C CA . LYS A 1 92 ? 13.916 -5.278 -1.605 1.00 84.75 92 LYS A CA 1
ATOM 657 C C . LYS A 1 92 ? 13.560 -3.870 -1.123 1.00 84.75 92 LYS A C 1
ATOM 659 O O . LYS A 1 92 ? 12.394 -3.584 -0.832 1.00 84.75 92 LYS A O 1
ATOM 664 N N . SER A 1 93 ? 14.562 -2.999 -1.033 1.00 87.06 93 SER A N 1
ATOM 665 C CA . SER A 1 93 ? 14.346 -1.564 -0.827 1.00 87.06 93 SER A CA 1
ATOM 666 C C . SER A 1 93 ? 13.774 -0.918 -2.088 1.00 87.06 93 SER A C 1
ATOM 668 O O . SER A 1 93 ? 14.045 -1.369 -3.199 1.00 87.06 93 SER A O 1
ATOM 670 N N . CYS A 1 94 ? 13.009 0.151 -1.918 1.00 88.75 94 CYS A N 1
ATOM 671 C CA . CYS A 1 94 ? 12.472 0.917 -3.036 1.00 88.75 94 CYS A CA 1
ATOM 672 C C . CYS A 1 94 ? 13.602 1.715 -3.694 1.00 88.75 94 CYS A C 1
ATOM 674 O O . CYS A 1 94 ? 14.397 2.362 -3.011 1.00 88.75 94 CYS A O 1
ATOM 676 N N . THR A 1 95 ? 13.698 1.636 -5.014 1.00 86.31 95 THR A N 1
ATOM 677 C CA . THR A 1 95 ? 14.653 2.399 -5.819 1.00 86.31 95 THR A CA 1
ATOM 678 C C . THR A 1 95 ? 14.142 3.805 -6.124 1.00 86.31 95 THR A C 1
ATOM 680 O O . THR A 1 95 ? 14.946 4.729 -6.264 1.00 86.31 95 THR A O 1
ATOM 683 N N . GLY A 1 96 ? 12.819 3.993 -6.133 1.00 81.81 96 GLY A N 1
ATOM 684 C CA . GLY A 1 96 ? 12.177 5.273 -6.427 1.00 81.81 96 GLY A CA 1
ATOM 685 C C . GLY A 1 96 ? 12.340 5.705 -7.888 1.00 81.81 96 GLY A C 1
ATOM 686 O O . GLY A 1 96 ? 12.736 4.915 -8.738 1.00 81.81 96 GLY A O 1
ATOM 687 N N . ALA A 1 97 ? 12.070 6.980 -8.185 1.00 76.44 97 ALA A N 1
ATOM 688 C CA . ALA A 1 97 ? 11.971 7.502 -9.555 1.00 76.44 97 ALA A CA 1
ATOM 689 C C . ALA A 1 97 ? 13.187 7.214 -10.463 1.00 76.44 97 ALA A C 1
ATOM 691 O O . ALA A 1 97 ? 13.024 7.084 -11.672 1.00 76.44 97 ALA A O 1
ATOM 692 N N . ALA A 1 98 ? 14.394 7.077 -9.902 1.00 73.06 98 ALA A N 1
ATOM 693 C CA . ALA A 1 98 ? 15.610 6.788 -10.667 1.00 73.06 98 ALA A CA 1
ATOM 694 C C . ALA A 1 98 ? 15.626 5.388 -11.314 1.00 73.06 98 ALA A C 1
ATOM 696 O O . ALA A 1 98 ? 16.361 5.186 -12.276 1.00 73.06 98 ALA A O 1
ATOM 697 N N . GLY A 1 99 ? 14.844 4.438 -10.788 1.00 70.88 99 GLY A N 1
ATOM 698 C CA . GLY A 1 99 ? 14.694 3.084 -11.332 1.00 70.88 99 GLY A CA 1
ATOM 699 C C . GLY A 1 99 ? 13.341 2.826 -11.997 1.00 70.88 99 GLY A C 1
ATOM 700 O O . GLY A 1 99 ? 13.084 1.693 -12.380 1.00 70.88 99 GLY A O 1
ATOM 701 N N . GLY A 1 100 ? 12.491 3.851 -12.121 1.00 83.62 100 GLY A N 1
ATOM 702 C CA . GLY A 1 100 ? 11.061 3.689 -12.381 1.00 83.62 100 GLY A CA 1
ATOM 703 C C . GLY A 1 100 ? 10.269 3.426 -11.087 1.00 83.62 100 GLY A C 1
ATOM 704 O O . GLY A 1 100 ? 10.836 2.954 -10.100 1.00 83.62 100 GLY A O 1
ATOM 705 N N . PRO A 1 101 ? 8.968 3.773 -11.032 1.00 89.69 101 PRO A N 1
ATOM 706 C CA . PRO A 1 101 ? 8.153 3.490 -9.855 1.00 89.69 101 PRO A CA 1
ATOM 707 C C . PRO A 1 101 ? 8.152 1.994 -9.491 1.00 89.69 101 PRO A C 1
ATOM 709 O O . PRO A 1 101 ? 7.943 1.139 -10.351 1.00 89.69 101 PRO A O 1
ATOM 712 N N . ASP A 1 102 ? 8.358 1.674 -8.214 1.00 92.81 102 ASP A N 1
ATOM 713 C CA . ASP A 1 102 ? 8.276 0.308 -7.690 1.00 92.81 102 ASP A CA 1
ATOM 714 C C . ASP A 1 102 ? 6.846 -0.015 -7.240 1.00 92.81 102 ASP A C 1
ATOM 716 O O . ASP A 1 102 ? 6.083 0.863 -6.830 1.00 92.81 102 ASP A O 1
ATOM 720 N N . VAL A 1 103 ? 6.504 -1.302 -7.188 1.00 94.81 103 VAL A N 1
ATOM 721 C CA . VAL A 1 103 ? 5.347 -1.767 -6.416 1.00 94.81 103 VAL A CA 1
ATOM 722 C C . VAL A 1 103 ? 5.719 -1.788 -4.942 1.00 94.81 103 VAL A C 1
ATOM 724 O O . VAL A 1 103 ? 6.680 -2.458 -4.579 1.00 94.81 103 VAL A O 1
ATOM 727 N N . PHE A 1 104 ? 4.934 -1.159 -4.068 1.00 96.19 104 PHE A N 1
ATOM 728 C CA . PHE A 1 104 ? 5.064 -1.387 -2.627 1.00 96.19 104 PHE A CA 1
ATOM 729 C C . PHE A 1 104 ? 4.024 -2.390 -2.131 1.00 96.19 104 PHE A C 1
ATOM 731 O O . PHE A 1 104 ? 2.898 -2.450 -2.631 1.00 96.19 104 PHE A O 1
ATOM 738 N N . VAL A 1 105 ? 4.388 -3.148 -1.095 1.00 96.56 105 VAL A N 1
ATOM 739 C CA . VAL A 1 105 ? 3.461 -3.985 -0.329 1.00 96.56 105 VAL A CA 1
ATOM 740 C C . VAL A 1 105 ? 3.693 -3.759 1.157 1.00 96.56 105 VAL A C 1
ATOM 742 O O . VAL A 1 105 ? 4.725 -4.159 1.694 1.00 96.56 105 VAL A O 1
ATOM 745 N N . SER A 1 106 ? 2.706 -3.159 1.819 1.00 97.31 106 SER A N 1
ATOM 746 C CA . SER A 1 106 ? 2.760 -2.763 3.229 1.00 97.31 106 SER A CA 1
ATOM 747 C C . SER A 1 106 ? 1.705 -3.492 4.049 1.00 97.31 106 SER A C 1
ATOM 749 O O . SER A 1 106 ? 0.556 -3.601 3.638 1.00 97.31 106 SER A O 1
ATOM 751 N N . ASN A 1 107 ? 2.075 -3.956 5.237 1.00 97.12 107 ASN A N 1
ATOM 752 C CA . ASN A 1 107 ? 1.177 -4.544 6.224 1.00 97.12 107 ASN A CA 1
ATOM 753 C C . ASN A 1 107 ? 1.186 -3.674 7.486 1.00 97.12 107 ASN A C 1
ATOM 755 O O . ASN A 1 107 ? 2.182 -3.654 8.214 1.00 97.12 107 ASN A O 1
ATOM 759 N N . LEU A 1 108 ? 0.088 -2.965 7.742 1.00 98.44 108 LEU A N 1
ATOM 760 C CA . LEU A 1 108 ? -0.119 -2.168 8.947 1.00 98.44 108 LEU A CA 1
ATOM 761 C C . LEU A 1 108 ? -0.816 -2.999 10.021 1.00 98.44 108 LEU A C 1
ATOM 763 O O . LEU A 1 108 ? -1.735 -3.767 9.732 1.00 98.44 108 LEU A O 1
ATOM 767 N N . ASN A 1 109 ? -0.420 -2.795 11.278 1.00 98.06 109 ASN A N 1
ATOM 768 C CA . ASN A 1 109 ? -1.123 -3.384 12.412 1.00 98.06 109 ASN A CA 1
ATOM 769 C C . ASN A 1 109 ? -2.591 -2.914 12.485 1.00 98.06 109 ASN A C 1
ATOM 771 O O . ASN A 1 109 ? -2.976 -1.901 11.900 1.00 98.06 109 ASN A O 1
ATOM 775 N N . ALA A 1 110 ? -3.416 -3.630 13.248 1.00 97.94 110 ALA A N 1
ATOM 776 C CA . ALA A 1 110 ? -4.847 -3.338 13.374 1.00 97.94 110 ALA A CA 1
ATOM 777 C C . ALA A 1 110 ? -5.184 -1.935 13.921 1.00 97.94 110 ALA A C 1
ATOM 779 O O . ALA A 1 110 ? -6.308 -1.462 13.749 1.00 97.94 110 ALA A O 1
ATOM 780 N N . GLN A 1 111 ? -4.228 -1.279 14.585 1.00 98.44 111 GLN A N 1
ATOM 781 C CA . GLN A 1 111 ? -4.354 0.085 15.101 1.00 98.44 111 GLN A CA 1
ATOM 782 C C . GLN A 1 111 ? -3.947 1.157 14.076 1.00 98.44 111 GLN A C 1
ATOM 784 O O . GLN A 1 111 ? -4.130 2.339 14.349 1.00 98.44 111 GLN A O 1
ATOM 789 N N . GLY A 1 112 ? -3.375 0.776 12.928 1.00 98.38 112 GLY A N 1
ATOM 790 C CA . GLY A 1 112 ? -2.845 1.712 11.935 1.00 98.38 112 GLY A CA 1
ATOM 791 C C . GLY A 1 112 ? -1.635 2.519 12.420 1.00 98.38 112 GLY A C 1
ATOM 792 O O . GLY A 1 112 ? -1.354 3.579 11.866 1.00 98.38 112 GLY A O 1
ATOM 793 N N . SER A 1 113 ? -0.940 2.049 13.460 1.00 98.50 113 SER A N 1
ATOM 794 C CA . SER A 1 113 ? 0.131 2.776 14.156 1.00 98.50 113 SER A CA 1
ATOM 795 C C . SER A 1 113 ? 1.541 2.297 13.816 1.00 98.50 113 SER A C 1
ATOM 797 O O . SER A 1 113 ? 2.516 2.986 14.109 1.00 98.50 113 SER A O 1
ATOM 799 N N . ALA A 1 114 ? 1.680 1.116 13.210 1.00 98.31 114 ALA A N 1
ATOM 800 C CA . ALA A 1 114 ? 2.981 0.564 12.853 1.00 98.31 114 ALA A CA 1
ATOM 801 C C . ALA A 1 114 ? 2.911 -0.362 11.639 1.00 98.31 114 ALA A C 1
ATOM 803 O O . ALA A 1 114 ? 1.952 -1.119 11.471 1.00 98.31 114 ALA A O 1
ATOM 804 N N . LEU A 1 115 ? 3.991 -0.371 10.855 1.00 97.50 115 LEU A N 1
ATOM 805 C CA . LEU A 1 115 ? 4.252 -1.412 9.869 1.00 97.50 115 LEU A CA 1
ATOM 806 C C . LEU A 1 115 ? 4.722 -2.689 10.570 1.00 97.50 115 LEU A C 1
ATOM 808 O O . LEU A 1 115 ? 5.705 -2.690 11.316 1.00 97.50 115 LEU A O 1
ATOM 812 N N . LEU A 1 116 ? 4.034 -3.790 10.287 1.00 95.38 116 LEU A N 1
ATOM 813 C CA . LEU A 1 116 ? 4.479 -5.145 10.602 1.00 95.38 116 LEU A CA 1
ATOM 814 C C . LEU A 1 116 ? 5.443 -5.662 9.530 1.00 95.38 116 LEU A C 1
ATOM 816 O O . LEU A 1 116 ? 6.356 -6.422 9.837 1.00 95.38 116 LEU A O 1
ATOM 820 N N . TYR A 1 117 ? 5.235 -5.235 8.286 1.00 93.31 117 TYR A N 1
ATOM 821 C CA . TYR A 1 117 ? 6.065 -5.554 7.131 1.00 93.31 117 TYR A CA 1
ATOM 822 C C . TYR A 1 117 ? 5.876 -4.475 6.063 1.00 93.31 117 TYR A C 1
ATOM 824 O O . TYR A 1 117 ? 4.771 -3.957 5.914 1.00 93.31 117 TYR A O 1
ATOM 832 N N . SER A 1 118 ? 6.929 -4.132 5.330 1.00 95.19 118 SER A N 1
ATOM 833 C CA . SER A 1 118 ? 6.831 -3.321 4.117 1.00 95.19 118 SER A CA 1
ATOM 834 C C . SER A 1 118 ? 8.040 -3.570 3.225 1.00 95.19 118 SER A C 1
ATOM 836 O O . SER A 1 118 ? 9.177 -3.535 3.708 1.00 95.19 118 SER A O 1
ATOM 838 N N . THR A 1 119 ? 7.780 -3.823 1.945 1.00 92.69 119 THR A N 1
ATOM 839 C CA . THR A 1 119 ? 8.786 -4.079 0.909 1.00 92.69 119 THR A CA 1
ATOM 840 C C . THR A 1 119 ? 8.414 -3.385 -0.390 1.00 92.69 119 THR A C 1
ATOM 842 O O . THR A 1 119 ? 7.236 -3.120 -0.632 1.00 92.69 119 THR A O 1
ATOM 845 N N . CYS A 1 120 ? 9.406 -3.215 -1.261 1.00 91.44 120 CYS A N 1
ATOM 846 C CA . CYS A 1 120 ? 9.176 -2.979 -2.676 1.00 91.44 120 CYS A CA 1
ATOM 847 C C . CYS A 1 120 ? 9.372 -4.253 -3.512 1.00 91.44 120 CYS A C 1
ATOM 849 O O . CYS A 1 120 ? 10.044 -5.193 -3.079 1.00 91.44 120 CYS A O 1
ATOM 851 N N . LEU A 1 121 ? 8.741 -4.287 -4.684 1.00 88.25 121 LEU A N 1
ATOM 852 C CA . LEU A 1 121 ? 8.862 -5.280 -5.748 1.00 88.25 121 LEU A CA 1
ATOM 853 C C . LEU A 1 121 ? 8.986 -4.527 -7.079 1.00 88.25 121 LEU A C 1
ATOM 855 O O . LEU A 1 121 ? 8.290 -3.538 -7.293 1.00 88.25 121 LEU A O 1
ATOM 859 N N . GLY A 1 122 ? 9.835 -5.008 -7.978 1.00 79.75 122 GLY A N 1
ATOM 860 C CA . GLY A 1 122 ? 10.077 -4.353 -9.263 1.00 79.75 122 GLY A CA 1
ATOM 861 C C . GLY A 1 122 ? 11.502 -4.564 -9.750 1.00 79.75 122 GLY A C 1
ATOM 862 O O . GLY A 1 122 ? 12.367 -4.969 -8.963 1.00 79.75 122 GLY A O 1
ATOM 863 N N . GLY A 1 123 ? 11.723 -4.280 -11.026 1.00 77.81 123 GLY A N 1
ATOM 864 C CA . GLY A 1 123 ? 13.032 -4.262 -11.678 1.00 77.81 123 GLY A CA 1
ATOM 865 C C . GLY A 1 123 ? 13.436 -2.845 -12.102 1.00 77.81 123 GLY A C 1
ATOM 866 O O . GLY A 1 123 ? 13.002 -1.879 -11.475 1.00 77.81 123 GLY A O 1
ATOM 867 N N . THR A 1 124 ? 14.262 -2.720 -13.135 1.00 78.62 124 THR A N 1
ATOM 868 C CA . THR A 1 124 ? 14.503 -1.476 -13.871 1.00 78.62 124 THR A CA 1
ATOM 869 C C . THR A 1 124 ? 13.305 -1.184 -14.768 1.00 78.62 124 THR A C 1
ATOM 871 O O . THR A 1 124 ? 12.980 -2.037 -15.578 1.00 78.62 124 THR A O 1
ATOM 874 N N . ASP A 1 125 ? 12.693 -0.007 -14.638 1.00 85.25 125 ASP A N 1
ATOM 875 C CA . ASP A 1 125 ? 11.456 0.472 -15.287 1.00 85.25 125 ASP A CA 1
ATOM 876 C C . ASP A 1 125 ? 10.212 0.402 -14.395 1.00 85.25 125 ASP A C 1
ATOM 878 O O . ASP A 1 125 ? 10.245 -0.034 -13.246 1.00 85.25 125 ASP A O 1
ATOM 882 N N . GLU A 1 126 ? 9.105 0.948 -14.896 1.00 86.12 126 GLU A N 1
ATOM 883 C CA . GLU A 1 126 ? 7.877 1.142 -14.135 1.00 86.12 126 GLU A CA 1
ATOM 884 C C . GLU A 1 126 ? 7.208 -0.182 -13.738 1.00 86.12 126 GLU A C 1
ATOM 886 O O . GLU A 1 126 ? 7.054 -1.113 -14.530 1.00 86.12 126 GLU A O 1
ATOM 891 N N . ASN A 1 127 ? 6.752 -0.247 -12.487 1.00 87.56 127 ASN A N 1
ATOM 892 C CA . ASN A 1 127 ? 6.014 -1.376 -11.943 1.00 87.56 127 ASN A CA 1
ATOM 893 C C . ASN A 1 127 ? 4.782 -0.889 -11.178 1.00 87.56 127 ASN A C 1
ATOM 895 O O . ASN A 1 127 ? 4.838 0.008 -10.333 1.00 87.56 127 ASN A O 1
ATOM 899 N N . GLN A 1 128 ? 3.643 -1.520 -11.447 1.00 92.12 128 GLN A N 1
ATOM 900 C CA . GLN A 1 128 ? 2.360 -1.112 -10.893 1.00 92.12 128 GLN A CA 1
ATOM 901 C C . GLN A 1 128 ? 1.680 -2.246 -10.144 1.00 92.12 128 GLN A C 1
ATOM 903 O O . GLN A 1 128 ? 1.246 -3.227 -10.742 1.00 92.12 128 GLN A O 1
ATOM 908 N N . GLY A 1 129 ? 1.505 -2.084 -8.834 1.00 94.31 129 GLY A N 1
ATOM 909 C CA . GLY A 1 129 ? 0.707 -2.999 -8.029 1.00 94.31 129 GLY A CA 1
ATOM 910 C C . GLY A 1 129 ? -0.762 -2.595 -8.059 1.00 94.31 129 GLY A C 1
ATOM 911 O O . GLY A 1 129 ? -1.092 -1.444 -7.804 1.00 94.31 129 GLY A O 1
ATOM 912 N N . ARG A 1 130 ? -1.667 -3.522 -8.377 1.00 95.69 130 ARG A N 1
ATOM 913 C CA . ARG A 1 130 ? -3.094 -3.220 -8.591 1.00 95.69 130 ARG A CA 1
ATOM 914 C C . ARG A 1 130 ? -4.010 -3.916 -7.598 1.00 95.69 130 ARG A C 1
ATOM 916 O O . ARG A 1 130 ? -4.923 -3.292 -7.066 1.00 95.69 130 ARG A O 1
ATOM 923 N N . GLY A 1 131 ? -3.777 -5.202 -7.358 1.00 96.38 131 GLY A N 1
ATOM 924 C CA . GLY A 1 131 ? -4.640 -6.044 -6.535 1.00 96.38 131 GLY A CA 1
ATOM 925 C C . GLY A 1 131 ? -3.862 -6.739 -5.432 1.00 96.38 131 GLY A C 1
ATOM 926 O O . GLY A 1 131 ? -2.691 -7.070 -5.599 1.00 96.38 131 GLY A O 1
ATOM 927 N N . ILE A 1 132 ? -4.520 -6.963 -4.297 1.00 97.56 132 ILE A N 1
ATOM 928 C CA . ILE A 1 132 ? -3.973 -7.758 -3.201 1.00 97.56 132 ILE A CA 1
ATOM 929 C C . ILE A 1 132 ? -5.079 -8.595 -2.566 1.00 97.56 132 ILE A C 1
ATOM 931 O O . ILE A 1 132 ? -6.176 -8.102 -2.310 1.00 97.56 132 ILE A O 1
ATOM 935 N N . ALA A 1 133 ? -4.781 -9.861 -2.302 1.00 96.94 133 ALA A N 1
ATOM 936 C CA . ALA A 1 133 ? -5.604 -10.762 -1.509 1.00 96.94 133 ALA A CA 1
ATOM 937 C C . ALA A 1 133 ? -4.752 -11.369 -0.393 1.00 96.94 133 ALA A C 1
ATOM 939 O O . ALA A 1 133 ? -3.558 -11.592 -0.573 1.00 96.94 133 ALA A O 1
ATOM 940 N N . VAL A 1 134 ? -5.357 -11.651 0.759 1.00 95.38 134 VAL A N 1
ATOM 941 C CA . VAL A 1 134 ? -4.667 -12.260 1.902 1.00 95.38 134 VAL A CA 1
ATOM 942 C C . VAL A 1 134 ? -5.433 -13.488 2.376 1.00 95.38 134 VAL A C 1
ATOM 944 O O . VAL A 1 134 ? -6.661 -13.470 2.443 1.00 95.38 134 VAL A O 1
ATOM 947 N N . ASN A 1 135 ? -4.722 -14.572 2.682 1.00 91.94 135 ASN A N 1
ATOM 948 C CA . ASN A 1 135 ? -5.341 -15.773 3.244 1.00 91.94 135 ASN A CA 1
ATOM 949 C C . ASN A 1 135 ? -5.328 -15.769 4.783 1.00 91.94 135 ASN A C 1
ATOM 951 O O . ASN A 1 135 ? -4.723 -14.911 5.425 1.00 91.94 135 ASN A O 1
ATOM 955 N N . SER A 1 136 ? -5.955 -16.775 5.397 1.00 89.44 136 SER A N 1
ATOM 956 C CA . SER A 1 136 ? -6.021 -16.923 6.861 1.00 89.44 136 SER A CA 1
ATOM 957 C C . SER A 1 136 ? -4.661 -17.140 7.540 1.00 89.44 136 SER A C 1
ATOM 959 O O . SER A 1 136 ? -4.541 -16.962 8.750 1.00 89.44 136 SER A O 1
ATOM 961 N N . LEU A 1 137 ? -3.619 -17.496 6.782 1.00 87.56 137 LEU A N 1
ATOM 962 C CA . LEU A 1 137 ? -2.243 -17.595 7.276 1.00 87.56 137 LEU A CA 1
ATOM 963 C C . LEU A 1 137 ? -1.505 -16.243 7.231 1.00 87.56 137 LEU A C 1
ATOM 965 O O . LEU A 1 137 ? -0.384 -16.140 7.739 1.00 87.56 137 LEU A O 1
ATOM 969 N N . GLY A 1 138 ? -2.126 -15.210 6.655 1.00 87.69 138 GLY A N 1
ATOM 970 C CA . GLY A 1 138 ? -1.550 -13.884 6.452 1.00 87.69 138 GLY A CA 1
ATOM 971 C C . GLY A 1 138 ? -0.593 -13.795 5.265 1.00 87.69 138 GLY A C 1
ATOM 972 O O . GLY A 1 138 ? 0.203 -12.858 5.213 1.00 87.69 138 GLY A O 1
ATOM 973 N N . GLU A 1 139 ? -0.622 -14.767 4.351 1.00 89.12 139 GLU A N 1
ATOM 974 C CA . GLU A 1 139 ? 0.134 -14.717 3.098 1.00 89.12 139 GLU A CA 1
ATOM 975 C C . GLU A 1 139 ? -0.599 -13.819 2.102 1.00 89.12 139 GLU A C 1
ATOM 977 O O . GLU A 1 139 ? -1.798 -14.007 1.875 1.00 89.12 139 GLU A O 1
ATOM 982 N N . ALA A 1 140 ? 0.123 -12.864 1.517 1.00 91.88 140 ALA A N 1
ATOM 983 C CA . ALA A 1 140 ? -0.424 -11.927 0.547 1.00 91.88 140 ALA A CA 1
ATOM 984 C C . ALA A 1 140 ? -0.138 -12.392 -0.886 1.00 91.88 140 ALA A C 1
ATOM 986 O O . ALA A 1 140 ? 0.959 -12.854 -1.191 1.00 91.88 140 ALA A O 1
ATOM 987 N N . TYR A 1 141 ? -1.123 -12.237 -1.761 1.00 93.00 141 TYR A N 1
ATOM 988 C CA . TYR A 1 141 ? -1.050 -12.494 -3.194 1.00 93.00 141 TYR A CA 1
ATOM 989 C C . TYR A 1 141 ? -1.311 -11.172 -3.896 1.00 93.00 141 TYR A C 1
ATOM 991 O O . TYR A 1 141 ? -2.365 -10.572 -3.698 1.00 93.00 141 TYR A O 1
ATOM 999 N N . VAL A 1 142 ? -0.334 -10.705 -4.660 1.00 93.38 142 VAL A N 1
ATOM 1000 C CA . VAL A 1 142 ? -0.299 -9.373 -5.254 1.00 93.38 142 VAL A CA 1
ATOM 1001 C C . VAL A 1 142 ? -0.336 -9.505 -6.763 1.00 93.38 142 VAL A C 1
ATOM 1003 O O . VAL A 1 142 ? 0.384 -10.330 -7.315 1.00 93.38 142 VAL A O 1
ATOM 1006 N N . THR A 1 143 ? -1.158 -8.700 -7.425 1.00 93.69 143 THR A N 1
ATOM 1007 C CA . THR A 1 143 ? -1.258 -8.660 -8.886 1.00 93.69 143 THR A CA 1
ATOM 1008 C C . THR A 1 143 ? -0.925 -7.274 -9.407 1.00 93.69 143 THR A C 1
ATOM 1010 O O . THR A 1 143 ? -1.197 -6.272 -8.736 1.00 93.69 143 THR A O 1
ATOM 1013 N N . GLY A 1 144 ? -0.391 -7.197 -10.618 1.00 93.31 144 GLY A N 1
ATOM 1014 C CA . GLY A 1 144 ? 0.008 -5.927 -11.205 1.00 93.31 144 GLY A CA 1
ATOM 1015 C C . GLY A 1 144 ? 0.572 -6.063 -12.608 1.00 93.31 144 GLY A C 1
ATOM 1016 O O . GLY A 1 144 ? 0.423 -7.112 -13.228 1.00 93.31 144 GLY A O 1
ATOM 1017 N N . PHE A 1 145 ? 1.217 -4.996 -13.068 1.00 89.38 145 PHE A N 1
ATOM 1018 C CA . PHE A 1 145 ? 1.931 -4.942 -14.340 1.00 89.38 145 PHE A CA 1
ATOM 1019 C C . PHE A 1 145 ? 3.379 -4.533 -14.104 1.00 89.38 145 PHE A C 1
ATOM 1021 O O . PHE A 1 145 ? 3.666 -3.756 -13.188 1.00 89.38 145 PHE A O 1
ATOM 1028 N N . THR A 1 146 ? 4.275 -5.044 -14.930 1.00 88.19 146 THR A N 1
ATOM 1029 C CA . THR A 1 146 ? 5.677 -4.650 -14.972 1.00 88.19 146 THR A CA 1
ATOM 1030 C C . THR A 1 146 ? 6.065 -4.332 -16.408 1.00 88.19 146 THR A C 1
ATOM 1032 O O . THR A 1 146 ? 5.643 -5.019 -17.334 1.00 88.19 146 THR A O 1
ATOM 1035 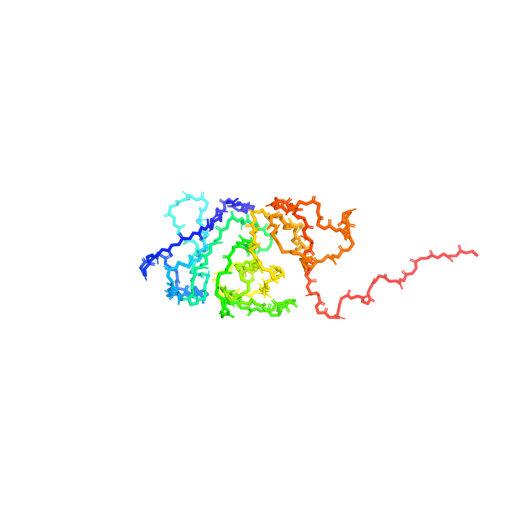N N . PHE A 1 147 ? 6.841 -3.269 -16.579 1.00 86.00 147 PHE A N 1
ATOM 1036 C CA . PHE A 1 147 ? 7.555 -2.976 -17.822 1.00 86.00 147 PHE A CA 1
ATOM 1037 C C . PHE A 1 147 ? 9.025 -3.417 -17.727 1.00 86.00 147 PHE A C 1
ATOM 1039 O O . PHE A 1 147 ? 9.797 -3.225 -18.654 1.00 86.00 147 PHE A O 1
ATOM 1046 N N . ALA A 1 148 ? 9.427 -3.979 -16.583 1.00 82.75 148 ALA A N 1
ATOM 1047 C CA . ALA A 1 148 ? 10.818 -4.184 -16.231 1.00 82.75 148 ALA A CA 1
ATOM 1048 C C . ALA A 1 148 ? 11.334 -5.548 -16.680 1.00 82.75 148 ALA A C 1
ATOM 1050 O O . ALA A 1 148 ? 10.944 -6.567 -16.101 1.00 82.75 148 ALA A O 1
ATOM 1051 N N . GLY A 1 149 ? 12.293 -5.541 -17.615 1.00 77.12 149 GLY A N 1
ATOM 1052 C CA . GLY A 1 149 ? 13.030 -6.698 -18.157 1.00 77.12 149 GLY A CA 1
ATOM 1053 C C . GLY A 1 149 ? 13.553 -7.712 -17.118 1.00 77.12 149 GLY A C 1
ATOM 1054 O O . GLY A 1 149 ? 13.764 -8.893 -17.398 1.00 77.12 149 GLY A O 1
ATOM 1055 N N . ASP A 1 150 ? 13.749 -7.248 -15.892 1.00 78.06 150 ASP A N 1
ATOM 1056 C CA . ASP A 1 150 ? 14.371 -7.929 -14.761 1.00 78.06 150 ASP A CA 1
ATOM 1057 C C . ASP A 1 150 ? 13.440 -8.034 -13.534 1.00 78.06 150 ASP A C 1
ATOM 1059 O O . ASP A 1 150 ? 13.916 -8.203 -12.406 1.00 78.06 150 ASP A O 1
ATOM 1063 N N . PHE A 1 15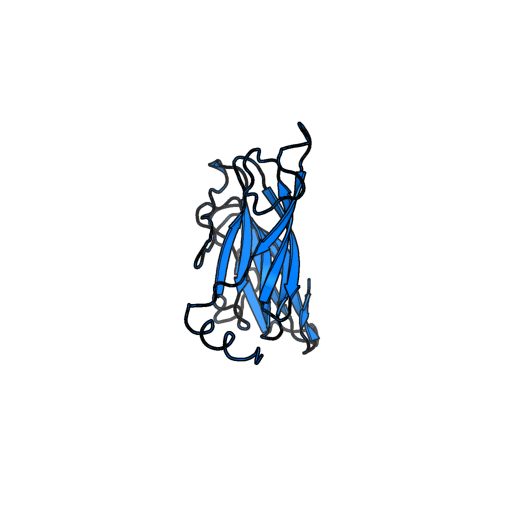1 ? 12.115 -7.957 -13.724 1.00 79.62 151 PHE A N 1
ATOM 1064 C CA . PHE A 1 151 ? 11.152 -8.132 -12.633 1.00 79.62 151 PHE A CA 1
ATOM 1065 C C . PHE A 1 151 ? 11.438 -9.420 -11.831 1.00 79.62 151 PHE A C 1
ATOM 1067 O O . PHE A 1 151 ? 11.618 -10.483 -12.430 1.00 79.62 151 PHE A O 1
ATOM 1074 N N . PRO A 1 152 ? 11.467 -9.386 -10.482 1.00 73.69 152 PRO A N 1
ATOM 1075 C CA . PRO A 1 152 ? 11.856 -10.544 -9.682 1.00 73.69 152 PRO A CA 1
ATOM 1076 C C . PRO A 1 152 ? 10.919 -11.743 -9.887 1.00 73.69 152 PRO A C 1
ATOM 1078 O O . PRO A 1 152 ? 9.792 -11.768 -9.388 1.00 73.69 152 PRO A O 1
ATOM 1081 N N . LEU A 1 153 ? 11.404 -12.774 -10.581 1.00 65.38 153 LEU A N 1
ATOM 1082 C CA . LEU A 1 153 ? 10.660 -14.008 -10.812 1.00 65.38 153 LEU A CA 1
ATOM 1083 C C . LEU A 1 153 ? 10.975 -15.047 -9.726 1.00 65.38 153 LEU A C 1
ATOM 1085 O O . LEU A 1 153 ? 12.131 -15.398 -9.494 1.00 65.38 153 LEU A O 1
ATOM 1089 N N . VAL A 1 154 ? 9.938 -15.601 -9.092 1.00 61.31 154 VAL A N 1
ATOM 1090 C CA . VAL A 1 154 ? 10.054 -16.784 -8.222 1.00 61.31 154 VAL A CA 1
ATOM 1091 C C . VAL A 1 154 ? 9.067 -17.839 -8.715 1.00 61.31 154 VAL A C 1
ATOM 1093 O O . VAL A 1 154 ? 7.865 -17.696 -8.517 1.00 61.31 154 VAL A O 1
ATOM 1096 N N . ASN A 1 155 ? 9.583 -18.903 -9.341 1.00 53.44 155 ASN A N 1
ATOM 1097 C CA . ASN A 1 155 ? 8.803 -19.970 -9.992 1.00 53.44 155 ASN A CA 1
ATOM 1098 C C . ASN A 1 155 ? 7.751 -19.455 -11.000 1.00 53.44 155 ASN A C 1
ATOM 1100 O O . ASN A 1 155 ? 6.572 -19.796 -10.873 1.00 53.44 155 ASN A O 1
ATOM 1104 N N . PRO A 1 156 ? 8.136 -18.614 -11.974 1.00 57.00 156 PRO A N 1
ATOM 1105 C CA . PRO A 1 156 ? 7.177 -18.051 -12.909 1.00 57.00 156 PRO A CA 1
ATOM 1106 C C . PRO A 1 156 ? 6.680 -19.117 -13.900 1.00 57.00 156 PRO A C 1
ATOM 1108 O O . PRO A 1 156 ? 7.412 -20.042 -14.258 1.00 57.00 156 PRO A O 1
ATOM 1111 N N . ILE A 1 157 ? 5.430 -18.980 -14.350 1.00 52.88 157 ILE A N 1
ATOM 1112 C CA . ILE A 1 157 ? 4.877 -19.802 -15.441 1.00 52.88 157 ILE A CA 1
ATOM 1113 C C . ILE A 1 157 ? 5.455 -19.343 -16.792 1.00 52.88 157 ILE A C 1
ATOM 1115 O O . ILE A 1 157 ? 5.685 -20.175 -17.666 1.00 52.88 157 ILE A O 1
ATOM 1119 N N . GLU A 1 158 ? 5.774 -18.053 -16.928 1.00 50.38 158 GLU A N 1
ATOM 1120 C CA . GLU A 1 158 ? 6.463 -17.471 -18.084 1.00 50.38 158 GLU A CA 1
ATOM 1121 C C . GLU A 1 158 ? 7.836 -16.935 -17.655 1.00 50.38 158 GLU A C 1
ATOM 1123 O O . GLU A 1 158 ? 7.947 -16.105 -16.758 1.00 50.38 158 GLU A O 1
ATOM 1128 N N . THR A 1 159 ? 8.912 -17.465 -18.237 1.00 54.75 159 THR A N 1
ATOM 1129 C CA . THR A 1 159 ? 10.294 -17.211 -17.786 1.00 54.75 159 THR A CA 1
ATOM 1130 C C . THR A 1 159 ? 10.988 -16.053 -18.509 1.00 54.75 159 THR A C 1
ATOM 1132 O O . THR A 1 159 ? 12.198 -15.896 -18.358 1.00 54.75 159 THR A O 1
ATOM 1135 N N . GLY A 1 160 ? 10.274 -15.278 -19.325 1.00 55.34 160 GLY A N 1
ATOM 1136 C CA . GLY A 1 160 ? 10.854 -14.182 -20.094 1.00 55.34 160 GLY A CA 1
ATOM 1137 C C . GLY A 1 160 ? 9.807 -13.183 -20.567 1.00 55.34 160 GLY A C 1
ATOM 1138 O O . GLY A 1 160 ? 8.652 -13.554 -20.748 1.00 55.34 160 GLY A O 1
ATOM 1139 N N . HIS A 1 161 ? 10.266 -11.946 -20.763 1.00 56.78 161 HIS A N 1
ATOM 1140 C CA . HIS A 1 161 ? 9.491 -10.820 -21.284 1.00 56.78 161 HIS A CA 1
ATOM 1141 C C . HIS A 1 161 ? 8.884 -11.156 -22.639 1.00 56.78 161 HIS A C 1
ATOM 1143 O O . HIS A 1 161 ? 9.615 -11.412 -23.601 1.00 56.78 161 HIS A O 1
ATOM 1149 N N . GLY A 1 162 ? 7.553 -11.218 -22.690 1.00 51.53 162 GLY A N 1
ATOM 1150 C CA . GLY A 1 162 ? 6.796 -11.582 -23.889 1.00 51.53 162 GLY A CA 1
ATOM 1151 C C . GLY A 1 162 ? 6.370 -10.382 -24.735 1.00 51.53 162 GLY A C 1
ATOM 1152 O O . GLY A 1 162 ? 6.079 -10.552 -25.922 1.00 51.53 162 GLY A O 1
ATOM 1153 N N . GLY A 1 163 ? 6.352 -9.184 -24.149 1.00 54.44 163 GLY A N 1
ATOM 1154 C CA . GLY A 1 163 ? 5.909 -7.954 -24.790 1.00 54.44 163 GLY A CA 1
ATOM 1155 C C . GLY A 1 163 ? 6.999 -6.891 -24.807 1.00 54.44 163 GLY A C 1
ATOM 1156 O O . GLY A 1 163 ? 7.374 -6.355 -23.783 1.00 54.44 163 GLY A O 1
ATOM 1157 N N . GLU A 1 164 ? 7.475 -6.523 -25.989 1.00 56.31 164 GLU A N 1
ATOM 1158 C CA . GLU A 1 164 ? 7.960 -5.164 -26.231 1.00 56.31 164 GLU A CA 1
ATOM 1159 C C . GLU A 1 164 ? 7.161 -4.660 -27.439 1.00 56.31 164 GLU A C 1
ATOM 1161 O O . GLU A 1 164 ? 7.169 -5.332 -28.482 1.00 56.31 164 GLU A O 1
ATOM 1166 N N . PRO A 1 165 ? 6.404 -3.551 -27.310 1.00 57.66 165 PRO A N 1
ATOM 1167 C CA . PRO A 1 165 ? 6.480 -2.517 -26.264 1.00 57.66 165 PRO A CA 1
ATOM 1168 C C . PRO A 1 165 ? 5.503 -2.699 -25.076 1.00 57.66 165 PRO A C 1
ATOM 1170 O O . PRO A 1 165 ? 5.189 -1.728 -24.385 1.00 57.66 165 PRO A O 1
ATOM 1173 N N . ASP A 1 166 ? 4.943 -3.894 -24.882 1.00 71.69 166 ASP A N 1
ATOM 1174 C CA . ASP A 1 166 ? 3.804 -4.116 -23.981 1.00 71.69 166 ASP A CA 1
ATOM 1175 C C . ASP A 1 166 ? 4.221 -4.519 -22.553 1.00 71.69 166 ASP A C 1
ATOM 1177 O O . ASP A 1 166 ? 5.216 -5.198 -22.350 1.00 71.69 166 ASP A O 1
ATOM 1181 N N . SER A 1 167 ? 3.439 -4.124 -21.542 1.00 81.12 167 SER A N 1
ATOM 1182 C CA . SER A 1 167 ? 3.672 -4.565 -20.154 1.00 81.12 167 SER A CA 1
ATOM 1183 C C . SER A 1 167 ? 3.240 -6.011 -19.918 1.00 81.12 167 SER A C 1
ATOM 1185 O O . SER A 1 167 ? 2.210 -6.450 -20.435 1.00 81.12 167 SER A O 1
ATOM 1187 N N . ASP A 1 168 ? 3.953 -6.703 -19.028 1.00 83.44 168 ASP A N 1
ATOM 1188 C CA . ASP A 1 168 ? 3.602 -8.047 -18.573 1.00 83.44 168 ASP A CA 1
ATOM 1189 C C . ASP A 1 168 ? 2.801 -7.988 -17.265 1.00 83.44 168 ASP A C 1
ATOM 1191 O O . ASP A 1 168 ? 3.128 -7.264 -16.319 1.00 83.44 168 ASP A O 1
ATOM 1195 N N . ALA A 1 169 ? 1.728 -8.776 -17.184 1.00 87.69 169 ALA A N 1
ATOM 1196 C CA . ALA A 1 169 ? 0.988 -8.954 -15.941 1.00 87.69 169 ALA A CA 1
ATOM 1197 C C . ALA A 1 169 ? 1.736 -9.914 -15.006 1.00 87.69 169 ALA A C 1
ATOM 1199 O O . ALA A 1 169 ? 2.217 -10.962 -15.431 1.00 87.69 169 ALA A O 1
ATOM 1200 N N . PHE A 1 170 ? 1.762 -9.619 -13.705 1.00 87.12 170 PHE A N 1
ATOM 1201 C CA . PHE A 1 170 ? 2.369 -10.504 -12.710 1.00 87.12 170 PHE A CA 1
ATOM 1202 C C . PHE A 1 170 ? 1.388 -10.919 -11.612 1.00 87.12 170 PHE A C 1
ATOM 1204 O O . PHE A 1 170 ? 0.449 -10.197 -11.260 1.00 87.12 170 PHE A O 1
ATOM 1211 N N . VAL A 1 171 ? 1.677 -12.076 -11.008 1.00 88.44 171 VAL A N 1
ATOM 1212 C CA . VAL A 1 171 ? 1.146 -12.496 -9.707 1.00 88.44 171 VAL A CA 1
ATOM 1213 C C . VAL A 1 171 ? 2.319 -12.867 -8.803 1.00 88.44 171 VAL A C 1
ATOM 1215 O O . VAL A 1 171 ? 3.113 -13.740 -9.140 1.00 88.44 171 VAL A O 1
ATOM 1218 N N . ALA A 1 172 ? 2.419 -12.228 -7.640 1.00 86.06 172 ALA A N 1
ATOM 1219 C CA . ALA A 1 172 ? 3.472 -12.462 -6.660 1.00 86.06 172 ALA A CA 1
ATOM 1220 C C . ALA A 1 172 ? 2.880 -12.921 -5.324 1.00 86.06 172 ALA A C 1
ATOM 1222 O O . ALA A 1 172 ? 1.937 -12.322 -4.807 1.00 86.06 172 ALA A O 1
ATOM 1223 N N . LYS A 1 173 ? 3.457 -13.966 -4.726 1.00 86.94 173 LYS A N 1
ATOM 1224 C CA . LYS A 1 173 ? 3.135 -14.381 -3.356 1.00 86.94 173 LYS A CA 1
ATOM 1225 C C . LYS A 1 173 ? 4.176 -13.815 -2.395 1.00 86.94 173 LYS A C 1
ATOM 1227 O O . LYS A 1 173 ? 5.346 -14.173 -2.475 1.00 86.94 173 LYS A O 1
ATOM 1232 N N . ILE A 1 174 ? 3.734 -13.018 -1.427 1.00 83.56 174 ILE A N 1
ATOM 1233 C CA . ILE A 1 174 ? 4.550 -12.585 -0.293 1.00 83.56 174 ILE A CA 1
ATOM 1234 C C . ILE A 1 174 ? 4.157 -13.409 0.932 1.00 83.56 174 ILE A C 1
ATOM 1236 O O . ILE A 1 174 ? 3.103 -13.218 1.547 1.00 83.56 174 ILE A O 1
ATOM 1240 N N . ALA A 1 175 ? 5.020 -14.361 1.284 1.00 71.81 175 ALA A N 1
ATOM 1241 C CA . ALA A 1 175 ? 4.873 -15.133 2.508 1.00 71.81 175 ALA A CA 1
ATOM 1242 C C . ALA A 1 175 ? 5.277 -14.283 3.720 1.00 71.81 175 ALA A C 1
ATOM 1244 O O . ALA A 1 175 ? 6.280 -13.569 3.692 1.00 71.81 175 ALA A O 1
ATOM 1245 N N . ARG A 1 176 ? 4.521 -14.393 4.818 1.00 65.00 176 ARG A N 1
ATOM 1246 C CA . ARG A 1 176 ? 4.938 -13.818 6.102 1.00 65.00 176 ARG A CA 1
ATOM 1247 C C . ARG A 1 176 ? 6.294 -14.387 6.509 1.00 65.00 176 ARG A C 1
ATOM 1249 O O . ARG A 1 176 ? 6.463 -15.606 6.563 1.00 65.00 176 ARG A O 1
ATOM 1256 N N . TRP A 1 177 ? 7.208 -13.508 6.910 1.00 51.16 177 TRP A N 1
ATOM 1257 C CA . TRP A 1 177 ? 8.386 -13.905 7.669 1.00 51.16 177 TRP A CA 1
ATOM 1258 C C . TRP A 1 177 ? 7.940 -14.383 9.049 1.00 51.16 177 TRP A C 1
ATOM 1260 O O . TRP A 1 177 ? 7.605 -13.597 9.933 1.00 51.16 177 TRP A O 1
ATOM 1270 N N . ARG A 1 178 ? 7.857 -15.706 9.223 1.00 49.91 178 ARG A N 1
ATOM 1271 C CA . ARG A 1 178 ? 7.749 -16.300 10.555 1.00 49.91 178 ARG A CA 1
ATOM 1272 C C . ARG A 1 178 ? 9.141 -16.246 11.160 1.00 49.91 178 ARG A C 1
ATOM 1274 O O . ARG A 1 178 ? 10.065 -16.842 10.614 1.00 49.91 178 ARG A O 1
ATOM 1281 N N . THR A 1 179 ? 9.294 -15.553 12.283 1.00 45.03 179 THR A N 1
ATOM 1282 C CA . THR A 1 179 ? 10.479 -15.746 13.118 1.00 45.03 179 THR A CA 1
ATOM 1283 C C . THR A 1 179 ? 10.592 -17.234 13.450 1.00 45.03 179 THR A C 1
ATOM 1285 O O . THR A 1 179 ? 9.598 -17.934 13.653 1.00 45.03 179 THR A O 1
ATOM 1288 N N . THR A 1 180 ? 11.820 -17.728 13.442 1.00 38.91 180 THR A N 1
ATOM 1289 C CA . THR A 1 180 ? 12.245 -19.131 13.356 1.00 38.91 180 THR A CA 1
ATOM 1290 C C . THR A 1 180 ? 11.808 -20.047 14.519 1.00 38.91 180 THR A C 1
ATOM 1292 O O . THR A 1 180 ? 12.302 -21.159 14.639 1.00 38.91 180 THR A O 1
ATOM 1295 N N . ASN A 1 181 ? 10.840 -19.661 15.359 1.00 36.12 181 ASN A N 1
ATOM 1296 C CA . ASN A 1 181 ? 10.456 -20.402 16.569 1.00 36.12 181 ASN A CA 1
ATOM 1297 C C . ASN A 1 181 ? 9.138 -21.196 16.471 1.00 36.12 181 ASN A C 1
ATOM 1299 O O . ASN A 1 181 ? 8.647 -21.678 17.487 1.00 36.12 181 ASN A O 1
ATOM 1303 N N . GLN A 1 182 ? 8.557 -21.386 15.279 1.00 38.88 182 GLN A N 1
ATOM 1304 C CA . GLN A 1 182 ? 7.346 -22.219 15.113 1.00 38.88 182 GLN A CA 1
ATOM 1305 C C . GLN A 1 182 ? 7.465 -23.381 14.112 1.00 38.88 182 GLN A C 1
ATOM 1307 O O . GLN A 1 182 ? 6.488 -24.099 13.903 1.00 38.88 182 GLN A O 1
ATOM 1312 N N . GLN A 1 183 ? 8.641 -23.638 13.528 1.00 39.06 183 GLN A N 1
ATOM 1313 C CA . GLN A 1 183 ? 8.838 -24.807 12.651 1.00 39.06 183 GLN A CA 1
ATOM 1314 C C . GLN A 1 183 ? 9.153 -26.121 13.400 1.00 39.06 183 GLN A C 1
ATOM 1316 O O . GLN A 1 183 ? 9.186 -27.175 12.777 1.00 39.06 183 GLN A O 1
ATOM 1321 N N . ALA A 1 184 ? 9.293 -26.118 14.731 1.00 32.00 184 ALA A N 1
ATOM 1322 C CA . ALA A 1 184 ? 9.709 -27.307 15.489 1.00 32.00 184 ALA A CA 1
ATOM 1323 C C . ALA A 1 184 ? 8.591 -28.305 15.885 1.00 32.00 184 ALA A C 1
ATOM 1325 O O . ALA A 1 184 ? 8.877 -29.249 16.614 1.00 32.00 184 ALA A O 1
ATOM 1326 N N . TYR A 1 185 ? 7.331 -28.156 15.443 1.00 33.69 185 TYR A N 1
ATOM 1327 C CA . TYR A 1 185 ? 6.232 -29.033 15.915 1.00 33.69 185 TYR A CA 1
ATOM 1328 C C . TYR A 1 185 ? 5.500 -29.857 14.840 1.00 33.69 185 TYR A C 1
ATOM 1330 O O . TYR A 1 185 ? 4.479 -30.473 15.126 1.00 33.69 185 TYR A O 1
ATOM 1338 N N . ARG A 1 186 ? 5.985 -29.940 13.595 1.00 40.25 186 ARG A N 1
ATOM 1339 C CA . ARG A 1 186 ? 5.360 -30.833 12.593 1.00 40.25 186 ARG A CA 1
ATOM 1340 C C . ARG A 1 186 ? 6.367 -31.633 11.776 1.00 40.25 186 ARG A C 1
ATOM 1342 O O . ARG A 1 186 ? 6.380 -31.573 10.556 1.00 40.25 186 ARG A O 1
ATOM 1349 N N . SER A 1 187 ? 7.152 -32.445 12.472 1.00 36.28 187 SER A N 1
ATOM 1350 C CA . SER A 1 187 ? 7.675 -33.703 11.928 1.00 36.28 187 SER A CA 1
ATOM 1351 C C . SER A 1 187 ? 7.855 -34.702 13.072 1.00 36.28 187 SER A C 1
ATOM 1353 O O . SER A 1 187 ? 8.957 -34.943 13.557 1.00 36.28 187 SER A O 1
ATOM 1355 N N . GLY A 1 188 ? 6.739 -35.242 13.558 1.00 32.09 188 GLY A N 1
ATOM 1356 C CA . GLY A 1 188 ? 6.729 -36.319 14.537 1.00 32.09 188 GLY A CA 1
ATOM 1357 C C . GLY A 1 188 ? 5.521 -37.218 14.305 1.00 32.09 188 GLY A C 1
ATOM 1358 O O . GLY A 1 188 ? 4.407 -36.783 14.567 1.00 32.09 188 GLY A O 1
ATOM 1359 N N . HIS A 1 189 ? 5.796 -38.461 13.887 1.00 30.05 189 HIS A N 1
ATOM 1360 C CA . HIS A 1 189 ? 4.879 -39.602 13.682 1.00 30.05 189 HIS A CA 1
ATOM 1361 C C . HIS A 1 189 ? 4.040 -39.521 12.386 1.00 30.05 189 HIS A C 1
ATOM 1363 O O . HIS A 1 189 ? 3.408 -38.512 12.118 1.00 30.05 189 HIS A O 1
ATOM 1369 N N . SER A 1 190 ? 3.977 -40.526 11.505 1.00 32.75 190 SER A N 1
ATOM 1370 C CA . SER A 1 190 ? 4.117 -41.980 11.661 1.00 32.75 190 SER A CA 1
ATOM 1371 C C . SER A 1 190 ? 4.423 -42.641 10.304 1.00 32.75 190 SER A C 1
ATOM 1373 O O . SER A 1 190 ? 3.767 -42.323 9.317 1.00 32.75 190 SER A O 1
ATOM 1375 N N . SER A 1 191 ? 5.314 -43.636 10.283 1.00 31.42 191 SER A N 1
ATOM 1376 C CA . SER A 1 191 ? 4.970 -44.925 9.670 1.00 31.42 191 SER A CA 1
ATOM 1377 C C . SER A 1 191 ? 5.699 -46.056 10.392 1.00 31.42 191 SER A C 1
ATOM 1379 O O . SER A 1 191 ? 6.884 -46.302 10.178 1.00 31.42 191 SER A O 1
ATOM 1381 N N . HIS A 1 192 ? 4.955 -46.761 11.242 1.00 35.38 192 HIS A N 1
ATOM 1382 C CA . HIS A 1 192 ? 5.181 -48.184 11.446 1.00 35.38 192 HIS A CA 1
ATOM 1383 C C . HIS A 1 192 ? 4.899 -48.918 10.131 1.00 35.38 192 HIS A C 1
ATOM 1385 O O . HIS A 1 192 ? 3.765 -48.885 9.651 1.00 35.38 192 HIS A O 1
ATOM 1391 N N . ARG A 1 193 ? 5.908 -49.595 9.589 1.00 41.31 193 ARG A N 1
ATOM 1392 C CA . ARG A 1 193 ? 5.963 -51.050 9.380 1.00 41.31 193 ARG A CA 1
ATOM 1393 C C . ARG A 1 193 ? 7.336 -51.426 8.848 1.00 41.31 193 ARG A C 1
ATOM 1395 O O . ARG A 1 193 ? 7.842 -50.679 7.988 1.00 41.31 193 ARG A O 1
#

Secondary structure (DSSP, 8-state):
-EE-TT--EEEEEEE--TT----TT-S-SS--SSBEEEEEEE-TTSSSEEEEEEE--SSBEEEEEEEE-TT-PEEEEEEE--TT---BS-SS---GGGG-PEEEEEEE-TTSS-EEEEEEE--SS-EEEEEEEE-TT--EEEEEEE--TT---SS-SS-S---SSSPEEEEEEE-----TTSGGGS-------